Protein AF-A0A9P4U6V3-F1 (afdb_monomer_lite)

InterPro domains:
  IPR037129 XPA domain superfamily [G3DSA:3.90.530.10] (150-245)

pLDDT: mean 70.78, std 21.35, range [41.84, 98.0]

Radius of gyration: 34.77 Å; chains: 1; bounding box: 97×72×93 Å

Organism: NCBI:txid1392251

Foldseek 3Di:
DDDDDDDDDDDDDDDDPDDPPDDDDDDDDDDDDDDDDDDDDDDDDDDDDDDDDDDPDDDDDDDDDDDPDPDDPPPPPPPDDDDDDDDDDDDDDDDDDDDDDDDDDDDDDDDDDDDDDDDDDDDDDDDDDDDDDDDDDDPDPPPVVVLVVLLVVLVVVLVVVLVDPVLQDPAEDADDPPFDKDWQVRLCVQLVQHPSSCRSAHWHFAQDPVDNPDGTTTIGGPVVSLQSSLLSQLSSVPHDPPDSVVSSVNSVVSSVVVRD

Sequence (260 aa):
MPCTRAANKRARKARSDEKVNGDVADVMKHGKASEVTDSNQADNTEVGAAPEASNPGSHPMAANPTASRKTGTARIASKRKHSTSASPAPEPSQLPASPTVPAKQTQAIKKRKMQKQPTNQGQETEVKDPDTKESAKDEEDKPILTQSAKVRKWKKDWKEWISAPENQSTDQFQRTYNEDLVNVKESAKVYGVKGEELACLPHCPVQNPHGKGFTPMKFFLKADVVRLAFRKEAVLEGESQDDEDELLARGEKLYEQKHG

Structure (mmCIF, N/CA/C/O backbone):
data_AF-A0A9P4U6V3-F1
#
_entry.id   AF-A0A9P4U6V3-F1
#
loop_
_atom_site.group_PDB
_atom_site.id
_atom_site.type_symbol
_atom_site.label_atom_id
_atom_site.label_alt_id
_atom_site.label_comp_id
_atom_site.label_asym_id
_atom_site.label_entity_id
_atom_site.label_seq_id
_atom_site.pdbx_PDB_ins_code
_atom_site.Cartn_x
_atom_site.Cartn_y
_atom_site.Cartn_z
_atom_site.occupancy
_atom_site.B_iso_or_equiv
_atom_site.auth_seq_id
_atom_site.auth_comp_id
_atom_site.auth_asym_id
_atom_site.auth_atom_id
_atom_site.pdbx_PDB_model_num
ATOM 1 N N . MET A 1 1 ? -51.674 22.799 -18.345 1.00 41.84 1 MET A N 1
ATOM 2 C CA . MET A 1 1 ? -51.828 21.351 -18.085 1.00 41.84 1 MET A CA 1
ATOM 3 C C . MET A 1 1 ? -50.922 20.959 -16.918 1.00 41.84 1 MET A C 1
ATOM 5 O O . MET A 1 1 ? -49.731 20.783 -17.144 1.00 41.84 1 MET A O 1
ATOM 9 N N . PRO A 1 2 ? -51.424 20.920 -15.671 1.00 48.19 2 PRO A N 1
ATOM 10 C CA . PRO A 1 2 ? -50.651 20.469 -14.516 1.00 48.19 2 PRO A CA 1
ATOM 11 C C . PRO A 1 2 ? -50.795 18.949 -14.331 1.00 48.19 2 PRO A C 1
ATOM 13 O O . PRO A 1 2 ? -51.905 18.449 -14.176 1.00 48.19 2 PRO A O 1
ATOM 16 N N . CYS A 1 3 ? -49.683 18.211 -14.325 1.00 53.31 3 CYS A N 1
ATOM 17 C CA . CYS A 1 3 ? -49.665 16.807 -13.910 1.00 53.31 3 CYS A CA 1
ATOM 18 C C . CYS A 1 3 ? -49.065 16.695 -12.506 1.00 53.31 3 CYS A C 1
ATOM 20 O O . CYS A 1 3 ? -47.852 16.748 -12.323 1.00 53.31 3 CYS A O 1
ATOM 22 N N . THR A 1 4 ? -49.937 16.523 -11.518 1.00 61.19 4 THR A N 1
ATOM 23 C CA . THR A 1 4 ? -49.625 16.031 -10.175 1.00 61.19 4 THR A CA 1
ATOM 24 C C . THR A 1 4 ? -49.706 14.499 -10.167 1.00 61.19 4 THR A C 1
ATOM 26 O O . THR A 1 4 ? -50.721 13.928 -10.558 1.00 61.19 4 THR A O 1
ATOM 29 N N . ARG A 1 5 ? -48.654 13.803 -9.713 1.00 48.91 5 ARG A N 1
ATOM 30 C CA . ARG A 1 5 ? -48.713 12.382 -9.300 1.00 48.91 5 ARG A CA 1
ATOM 31 C C . ARG A 1 5 ? -47.514 12.091 -8.388 1.00 48.91 5 ARG A C 1
ATOM 33 O O . ARG A 1 5 ? -46.381 12.108 -8.841 1.00 48.91 5 ARG A O 1
ATOM 40 N N . ALA A 1 6 ? -47.684 12.179 -7.075 1.00 46.97 6 ALA A N 1
ATOM 41 C CA . ALA A 1 6 ? -48.204 11.161 -6.155 1.00 46.97 6 ALA A CA 1
ATOM 42 C C . ALA A 1 6 ? -47.075 10.348 -5.494 1.00 46.97 6 ALA A C 1
ATOM 44 O O . ALA A 1 6 ? -46.350 9.597 -6.136 1.00 46.97 6 ALA A O 1
ATOM 45 N N . ALA A 1 7 ? -46.990 10.569 -4.182 1.00 47.16 7 ALA A N 1
ATOM 46 C CA . ALA A 1 7 ? -46.544 9.708 -3.097 1.00 47.16 7 ALA A CA 1
ATOM 47 C C . ALA A 1 7 ? -46.064 8.287 -3.439 1.00 47.16 7 ALA A C 1
ATOM 49 O O . ALA A 1 7 ? -46.814 7.486 -3.990 1.00 47.16 7 ALA A O 1
ATOM 50 N N . ASN A 1 8 ? -44.900 7.923 -2.891 1.00 52.91 8 ASN A N 1
ATOM 51 C CA . ASN A 1 8 ? -44.639 6.542 -2.500 1.00 52.91 8 ASN A CA 1
ATOM 52 C C . ASN A 1 8 ? -44.284 6.494 -1.007 1.00 52.91 8 ASN A C 1
ATOM 54 O O . ASN A 1 8 ? -43.199 6.880 -0.574 1.00 52.91 8 ASN A O 1
ATOM 58 N N . LYS A 1 9 ? -45.285 6.098 -0.215 1.00 50.16 9 LYS A N 1
ATOM 59 C CA . LYS A 1 9 ? -45.212 5.804 1.218 1.00 50.16 9 LYS A CA 1
ATOM 60 C C . LYS A 1 9 ? -44.698 4.371 1.395 1.00 50.16 9 LYS A C 1
ATOM 62 O O . LYS A 1 9 ? -45.184 3.475 0.723 1.00 50.16 9 LYS A O 1
ATOM 67 N N . ARG A 1 10 ? -43.797 4.207 2.372 1.00 46.62 10 ARG A N 1
ATOM 68 C CA . ARG A 1 10 ? -43.678 3.104 3.352 1.00 46.62 10 ARG A CA 1
ATOM 69 C C . ARG A 1 10 ? -44.147 1.701 2.908 1.00 46.62 10 ARG A C 1
ATOM 71 O O . ARG A 1 10 ? -45.340 1.493 2.731 1.00 46.62 10 ARG A O 1
ATOM 78 N N . ALA A 1 11 ? -43.282 0.692 3.060 1.00 45.03 11 ALA A N 1
ATOM 79 C CA . ALA A 1 11 ? -43.265 -0.183 4.249 1.00 45.03 11 ALA A CA 1
ATOM 80 C C . ALA A 1 11 ? -42.639 -1.577 3.985 1.00 45.03 11 ALA A C 1
ATOM 82 O O . ALA A 1 11 ? -42.832 -2.160 2.925 1.00 45.03 11 ALA A O 1
ATOM 83 N N . ARG A 1 12 ? -42.052 -2.131 5.063 1.00 45.12 12 ARG A N 1
ATOM 84 C CA . ARG A 1 12 ? -41.843 -3.560 5.410 1.00 45.12 12 ARG A CA 1
ATOM 85 C C . ARG A 1 12 ? -40.627 -4.314 4.846 1.00 45.12 12 ARG A C 1
ATOM 87 O O . ARG A 1 12 ? -40.666 -4.792 3.722 1.00 45.12 12 ARG A O 1
ATOM 94 N N . LYS A 1 13 ? -39.696 -4.650 5.751 1.00 52.09 13 LYS A N 1
ATOM 95 C CA . LYS A 1 13 ? -39.417 -6.035 6.221 1.00 52.09 13 LYS A CA 1
ATOM 96 C C . LYS A 1 13 ? -38.528 -5.933 7.483 1.00 52.09 13 LYS A C 1
ATOM 98 O O . LYS A 1 13 ? -37.463 -5.343 7.408 1.00 52.09 13 LYS A O 1
ATOM 103 N N . ALA A 1 14 ? -39.052 -6.123 8.700 1.00 49.97 14 ALA A N 1
ATOM 104 C CA . ALA A 1 14 ? -39.048 -7.379 9.478 1.00 49.97 14 ALA A CA 1
ATOM 105 C C . ALA A 1 14 ? -37.676 -8.094 9.427 1.00 49.97 14 ALA A C 1
ATOM 107 O O . ALA A 1 14 ? -37.305 -8.583 8.369 1.00 49.97 14 ALA A O 1
ATOM 108 N N . ARG A 1 15 ? -36.830 -7.977 10.462 1.00 47.47 15 ARG A N 1
ATOM 109 C CA . ARG A 1 15 ? -36.832 -8.735 11.737 1.00 47.47 15 ARG A CA 1
ATOM 110 C C . ARG A 1 15 ? -36.371 -10.184 11.528 1.00 47.47 15 ARG A C 1
ATOM 112 O O . ARG A 1 15 ? -37.143 -11.007 11.050 1.00 47.47 15 ARG A O 1
ATOM 119 N N . SER A 1 16 ? -35.133 -10.473 11.915 1.00 51.94 16 SER A N 1
ATOM 120 C CA . SER A 1 16 ? -34.626 -11.807 12.267 1.00 51.94 16 SER A CA 1
ATOM 121 C C . SER A 1 16 ? -33.437 -11.605 13.210 1.00 51.94 16 SER A C 1
ATOM 123 O O . SER A 1 16 ? -32.282 -11.639 12.806 1.00 51.94 16 SER A O 1
ATOM 125 N N . ASP A 1 17 ? -33.766 -11.276 14.461 1.00 47.84 17 ASP A N 1
ATOM 126 C CA . ASP A 1 17 ? -32.907 -11.514 15.617 1.00 47.84 17 ASP A CA 1
ATOM 127 C C . ASP A 1 17 ? -32.790 -13.032 15.789 1.00 47.84 17 ASP A C 1
ATOM 129 O O . ASP A 1 17 ? -33.717 -13.666 16.297 1.00 47.84 17 ASP A O 1
ATOM 133 N N . GLU A 1 18 ? -31.677 -13.622 15.362 1.00 56.03 18 GLU A N 1
ATOM 134 C CA . GLU A 1 18 ? -31.320 -14.985 15.750 1.00 56.03 18 GLU A CA 1
ATOM 135 C C . GLU A 1 18 ? -30.316 -14.906 16.901 1.00 56.03 18 GLU A C 1
ATOM 137 O O . GLU A 1 18 ? -29.107 -14.774 16.725 1.00 56.03 18 GLU A O 1
ATOM 142 N N . LYS A 1 19 ? -30.862 -14.922 18.121 1.00 50.62 19 LYS A N 1
ATOM 143 C CA . LYS A 1 19 ? -30.113 -15.213 19.341 1.00 50.62 19 LYS A CA 1
ATOM 144 C C . LYS A 1 19 ? -29.675 -16.676 19.296 1.00 50.62 19 LYS A C 1
ATOM 146 O O . LYS A 1 19 ? -30.484 -17.556 19.579 1.00 50.62 19 LYS A O 1
ATOM 151 N N . VAL A 1 20 ? -28.398 -16.932 19.037 1.00 59.75 20 VAL A N 1
ATOM 152 C CA . VAL A 1 20 ? -27.761 -18.193 19.435 1.00 59.75 20 VAL A CA 1
ATOM 153 C C . VAL A 1 20 ? -27.179 -17.988 20.831 1.00 59.75 20 VAL A C 1
ATOM 155 O O . VAL A 1 20 ? -26.037 -17.578 21.005 1.00 59.75 20 VAL A O 1
ATOM 158 N N . ASN A 1 21 ? -28.016 -18.240 21.838 1.00 48.97 21 ASN A N 1
ATOM 159 C CA . ASN A 1 21 ? -27.548 -18.614 23.168 1.00 48.97 21 ASN A CA 1
ATOM 160 C C . ASN A 1 21 ? -27.169 -20.097 23.097 1.00 48.97 21 ASN A C 1
ATOM 162 O O . ASN A 1 21 ? -28.040 -20.962 23.160 1.00 48.97 21 ASN A O 1
ATOM 166 N N . GLY A 1 22 ? -25.881 -20.368 22.900 1.00 49.38 22 GLY A N 1
ATOM 167 C CA . GLY A 1 22 ? -25.285 -21.696 22.995 1.00 49.38 22 GLY A CA 1
ATOM 168 C C . GLY A 1 22 ? -24.491 -21.806 24.286 1.00 49.38 22 GLY A C 1
ATOM 169 O O . GLY A 1 22 ? -23.285 -21.588 24.297 1.00 49.38 22 GLY A O 1
ATOM 170 N N . ASP A 1 23 ? -25.211 -22.102 25.359 1.00 48.72 23 ASP A N 1
ATOM 171 C CA . ASP A 1 23 ? -24.701 -22.580 26.637 1.00 48.72 23 ASP A CA 1
ATOM 172 C C . ASP A 1 23 ? -24.005 -23.936 26.397 1.00 48.72 23 ASP A C 1
ATOM 174 O O . ASP A 1 23 ? -24.665 -24.926 26.083 1.00 48.72 23 ASP A O 1
ATOM 178 N N . VAL A 1 24 ? -22.673 -23.978 26.470 1.00 52.72 24 VAL A N 1
ATOM 179 C CA . VAL A 1 24 ? -21.921 -25.227 26.667 1.00 52.72 24 VAL A CA 1
ATOM 180 C C . VAL A 1 24 ? -20.931 -24.977 27.791 1.00 52.72 24 VAL A C 1
ATOM 182 O O . VAL A 1 24 ? -19.741 -24.736 27.594 1.00 52.72 24 VAL A O 1
ATOM 185 N N . ALA A 1 25 ? -21.479 -24.984 29.001 1.00 49.62 25 ALA A N 1
ATOM 186 C CA . ALA A 1 25 ? -20.727 -25.391 30.165 1.00 49.62 25 ALA A CA 1
ATOM 187 C C . ALA A 1 25 ? -20.333 -26.871 30.031 1.00 49.62 25 ALA A C 1
ATOM 189 O O . ALA A 1 25 ? -21.094 -27.686 29.514 1.00 49.62 25 ALA A O 1
ATOM 190 N N . ASP A 1 26 ? -19.176 -27.180 30.609 1.00 53.88 26 ASP A N 1
ATOM 191 C CA . ASP A 1 26 ? -18.823 -28.494 31.142 1.00 53.88 26 ASP A CA 1
ATOM 192 C C . ASP A 1 26 ? -18.506 -29.604 30.124 1.00 53.88 26 ASP A C 1
ATOM 194 O O . ASP A 1 26 ? -19.392 -30.228 29.555 1.00 53.88 26 ASP A O 1
ATOM 198 N N . VAL A 1 27 ? -17.209 -29.901 29.952 1.00 53.16 27 VAL A N 1
ATOM 199 C CA . VAL A 1 27 ? -16.692 -31.282 29.907 1.00 53.16 27 VAL A CA 1
ATOM 200 C C . VAL A 1 27 ? -15.155 -31.272 30.030 1.00 53.16 27 VAL A C 1
ATOM 202 O O . VAL A 1 27 ? -14.445 -30.773 29.166 1.00 53.16 27 VAL A O 1
ATOM 205 N N . MET A 1 28 ? -14.681 -31.849 31.146 1.00 53.78 28 MET A N 1
ATOM 206 C CA . MET A 1 28 ? -13.421 -32.604 31.340 1.00 53.78 28 MET A CA 1
ATOM 207 C C . MET A 1 28 ? -12.098 -31.865 31.038 1.00 53.78 28 MET A C 1
ATOM 209 O O . MET A 1 28 ? -11.733 -31.641 29.896 1.00 53.78 28 MET A O 1
ATOM 213 N N . LYS A 1 29 ? -11.245 -31.476 31.994 1.00 54.47 29 LYS A N 1
ATOM 214 C CA . LYS A 1 29 ? -10.756 -32.141 33.221 1.00 54.47 29 LYS A CA 1
ATOM 215 C C . LYS A 1 29 ? -10.084 -33.511 33.013 1.00 54.47 29 LYS A C 1
ATOM 217 O O . LYS A 1 29 ? -10.427 -34.461 33.694 1.00 54.47 29 LYS A O 1
ATOM 222 N N . HIS A 1 30 ? -9.059 -33.571 32.162 1.00 53.47 30 HIS A N 1
ATOM 223 C CA . HIS A 1 30 ? -7.886 -34.454 32.306 1.00 53.47 30 HIS A CA 1
ATOM 224 C C . HIS A 1 30 ? -6.687 -33.665 31.733 1.00 53.47 30 HIS A C 1
ATOM 226 O O . HIS A 1 30 ? -6.751 -33.213 30.603 1.00 53.47 30 HIS A O 1
ATOM 232 N N . GLY A 1 31 ? -5.608 -33.336 32.442 1.00 50.16 31 GLY A N 1
ATOM 233 C CA . GLY A 1 31 ? -4.913 -34.150 33.425 1.00 50.16 31 GLY A CA 1
ATOM 234 C C . GLY A 1 31 ? -4.004 -35.152 32.717 1.00 50.16 31 GLY A C 1
ATOM 235 O O . GLY A 1 31 ? -4.256 -36.349 32.811 1.00 50.16 31 GLY A O 1
ATOM 236 N N . LYS A 1 32 ? -2.967 -34.690 32.002 1.00 53.84 32 LYS A N 1
ATOM 237 C CA . LYS A 1 32 ? -1.816 -35.545 31.695 1.00 53.84 32 LYS A CA 1
ATOM 238 C C . LYS A 1 32 ? -0.522 -34.741 31.637 1.00 53.84 32 LYS A C 1
ATOM 240 O O . LYS A 1 32 ? -0.280 -33.970 30.717 1.00 53.84 32 LYS A O 1
ATOM 245 N N . ALA A 1 33 ? 0.255 -34.929 32.696 1.00 49.28 33 ALA A N 1
ATOM 246 C CA . ALA A 1 33 ? 1.666 -34.626 32.757 1.00 49.28 33 ALA A CA 1
ATOM 247 C C . ALA A 1 33 ? 2.441 -35.628 31.888 1.00 49.28 33 ALA A C 1
ATOM 249 O O . ALA A 1 33 ? 2.141 -36.822 31.890 1.00 49.28 33 ALA A O 1
ATOM 250 N N . SER A 1 34 ? 3.441 -35.117 31.187 1.00 54.25 34 SER A N 1
ATOM 251 C CA . SER A 1 34 ? 4.600 -35.838 30.658 1.00 54.25 34 SER A CA 1
ATOM 252 C C . SER A 1 34 ? 5.690 -34.766 30.574 1.00 54.25 34 SER A C 1
ATOM 254 O O . SER A 1 34 ? 5.535 -33.807 29.824 1.00 54.25 34 SER A O 1
ATOM 256 N N . GLU A 1 35 ? 6.567 -34.663 31.575 1.00 48.94 35 GLU A N 1
ATOM 257 C CA . GLU A 1 35 ? 7.782 -35.487 31.734 1.00 48.94 35 GLU A CA 1
ATOM 258 C C . GLU A 1 35 ? 8.720 -35.251 30.536 1.00 48.94 35 GLU A C 1
ATOM 260 O O . GLU A 1 35 ? 8.435 -35.691 29.430 1.00 48.94 35 GLU A O 1
ATOM 265 N N . VAL A 1 36 ? 9.584 -34.233 30.636 1.00 48.09 36 VAL A N 1
ATOM 266 C CA . VAL A 1 36 ? 11.029 -34.323 30.958 1.00 48.09 36 VAL A CA 1
ATOM 267 C C . VAL A 1 36 ? 11.845 -35.041 29.877 1.00 48.09 36 VAL A C 1
ATOM 269 O O . VAL A 1 36 ? 11.712 -36.239 29.668 1.00 48.09 36 VAL A O 1
ATOM 272 N N . THR A 1 37 ? 12.720 -34.272 29.228 1.00 52.59 37 THR A N 1
ATOM 273 C CA . THR A 1 37 ? 14.067 -34.597 28.700 1.00 52.59 37 THR A CA 1
ATOM 274 C C . THR A 1 37 ? 14.558 -33.271 28.101 1.00 52.59 37 THR A C 1
ATOM 276 O O . THR A 1 37 ? 14.016 -32.793 27.113 1.00 52.59 37 THR A O 1
ATOM 279 N N . ASP A 1 38 ? 15.288 -32.423 28.821 1.00 45.81 38 ASP A N 1
ATOM 280 C CA . ASP A 1 38 ? 16.685 -32.541 29.254 1.00 45.81 38 ASP A CA 1
ATOM 281 C C . ASP A 1 38 ? 17.672 -32.847 28.112 1.00 45.81 38 ASP A C 1
ATOM 283 O O . ASP A 1 38 ? 17.470 -33.775 27.333 1.00 45.81 38 ASP A O 1
ATOM 287 N N . SER A 1 39 ? 18.760 -32.071 28.094 1.00 53.47 39 SER A N 1
ATOM 288 C CA . SER A 1 39 ? 20.005 -32.274 27.344 1.00 53.47 39 SER A CA 1
ATOM 289 C C . SER A 1 39 ? 20.029 -31.934 25.841 1.00 53.47 39 SER A C 1
ATOM 291 O O . SER A 1 39 ? 19.803 -32.774 24.977 1.00 53.47 39 SER A O 1
ATOM 293 N N . ASN A 1 40 ? 20.511 -30.728 25.512 1.00 53.91 40 ASN A N 1
ATOM 294 C CA . ASN A 1 40 ? 21.865 -30.650 24.946 1.00 53.91 40 ASN A CA 1
ATOM 295 C C . ASN A 1 40 ? 22.448 -29.233 24.986 1.00 53.91 40 ASN A C 1
ATOM 297 O O . ASN A 1 40 ? 22.079 -28.338 24.227 1.00 53.91 40 ASN A O 1
ATOM 301 N N . GLN A 1 41 ? 23.404 -29.095 25.897 1.00 46.06 41 GLN A N 1
ATOM 302 C CA . GLN A 1 41 ? 24.325 -27.992 26.075 1.00 46.06 41 GLN A CA 1
ATOM 303 C C . GLN A 1 41 ? 25.681 -28.451 25.519 1.00 46.06 41 GLN A C 1
ATOM 305 O O . GLN A 1 41 ? 26.239 -29.437 25.988 1.00 46.06 41 GLN A O 1
ATOM 310 N N . ALA A 1 42 ? 26.191 -27.749 24.515 1.00 60.38 42 ALA A N 1
ATOM 311 C CA . ALA A 1 42 ? 27.602 -27.723 24.132 1.00 60.38 42 ALA A CA 1
ATOM 312 C C . ALA A 1 42 ? 27.864 -26.246 23.810 1.00 60.38 42 ALA A C 1
ATOM 314 O O . ALA A 1 42 ? 27.283 -25.707 22.873 1.00 60.38 42 ALA A O 1
ATOM 315 N N . ASP A 1 43 ? 28.452 -25.451 24.701 1.00 49.28 43 ASP A N 1
ATOM 316 C CA . ASP A 1 43 ? 29.859 -25.478 25.121 1.00 49.28 43 ASP A CA 1
ATOM 317 C C . ASP A 1 43 ? 30.814 -25.683 23.940 1.00 49.28 43 ASP A C 1
ATOM 319 O O . ASP A 1 43 ? 31.200 -26.794 23.590 1.00 49.28 43 ASP A O 1
ATOM 323 N N . ASN A 1 44 ? 31.143 -24.567 23.291 1.00 58.22 44 ASN A N 1
ATOM 324 C CA . ASN A 1 44 ? 32.406 -24.403 22.590 1.00 58.22 44 ASN A CA 1
ATOM 325 C C . ASN A 1 44 ? 33.044 -23.108 23.094 1.00 58.22 44 ASN A C 1
ATOM 327 O O . ASN A 1 44 ? 32.802 -22.006 22.601 1.00 58.22 44 ASN A O 1
ATOM 331 N N . THR A 1 45 ? 33.816 -23.301 24.154 1.00 56.03 45 THR A N 1
ATOM 332 C CA . THR A 1 45 ? 34.927 -22.470 24.603 1.00 56.03 45 THR A CA 1
ATOM 333 C C . THR A 1 45 ? 36.007 -22.426 23.506 1.00 56.03 45 THR A C 1
ATOM 335 O O . THR A 1 45 ? 36.332 -23.476 22.972 1.00 56.03 45 THR A O 1
ATOM 338 N N . GLU A 1 46 ? 36.548 -21.253 23.148 1.00 50.97 46 GLU A N 1
ATOM 339 C CA . GLU A 1 46 ? 37.990 -20.913 23.261 1.00 50.97 46 GLU A CA 1
ATOM 340 C C . GLU A 1 46 ? 38.408 -19.664 22.451 1.00 50.97 46 GLU A C 1
ATOM 342 O O . GLU A 1 46 ? 38.270 -19.588 21.236 1.00 50.97 46 GLU A O 1
ATOM 347 N N . VAL A 1 47 ? 38.935 -18.698 23.214 1.00 56.00 47 VAL A N 1
ATOM 348 C CA . VAL A 1 47 ? 40.040 -17.739 22.995 1.00 56.00 47 VAL A CA 1
ATOM 349 C C . VAL A 1 47 ? 40.568 -17.426 21.585 1.00 56.00 47 VAL A C 1
ATOM 351 O O . VAL A 1 47 ? 40.982 -18.290 20.823 1.00 56.00 47 VAL A O 1
ATOM 354 N N . GLY A 1 48 ? 40.768 -16.126 21.324 1.00 45.72 48 GLY A N 1
ATOM 355 C CA . GLY A 1 48 ? 41.617 -15.692 20.213 1.00 45.72 48 GLY A CA 1
ATOM 356 C C . GLY A 1 48 ? 41.757 -14.183 20.005 1.00 45.72 48 GLY A C 1
ATOM 357 O O . GLY A 1 48 ? 41.243 -13.665 19.029 1.00 45.72 48 GLY A O 1
ATOM 358 N N . ALA A 1 49 ? 42.495 -13.523 20.904 1.00 46.53 49 ALA A N 1
ATOM 359 C CA . ALA A 1 49 ? 43.389 -12.379 20.654 1.00 46.53 49 ALA A CA 1
ATOM 360 C C . ALA A 1 49 ? 42.881 -11.091 19.948 1.00 46.53 49 ALA A C 1
ATOM 362 O O . ALA A 1 49 ? 42.583 -11.051 18.758 1.00 46.53 49 ALA A O 1
ATOM 363 N N . ALA A 1 50 ? 42.986 -9.976 20.684 1.00 49.72 50 ALA A N 1
ATOM 364 C CA . ALA A 1 50 ? 43.184 -8.631 20.133 1.00 49.72 50 ALA A CA 1
ATOM 365 C C . ALA A 1 50 ? 44.529 -8.536 19.369 1.00 49.72 50 ALA A C 1
ATOM 367 O O . ALA A 1 50 ? 45.449 -9.307 19.659 1.00 49.72 50 ALA A O 1
ATOM 368 N N . PRO A 1 51 ? 44.685 -7.568 18.445 1.00 60.06 51 PRO A N 1
ATOM 369 C CA . PRO A 1 51 ? 45.305 -6.318 18.890 1.00 60.06 51 PRO A CA 1
ATOM 370 C C . PRO A 1 51 ? 44.691 -5.028 18.312 1.00 60.06 51 PRO A C 1
ATOM 372 O O . PRO A 1 51 ? 44.399 -4.891 17.128 1.00 60.06 51 PRO A O 1
ATOM 375 N N . GLU A 1 52 ? 44.545 -4.075 19.227 1.00 49.22 52 GLU A N 1
ATOM 376 C CA . GLU A 1 52 ? 44.920 -2.660 19.142 1.00 49.22 52 GLU A CA 1
ATOM 377 C C . GLU A 1 52 ? 45.567 -2.170 17.822 1.00 49.22 52 GLU A C 1
ATOM 379 O O . GLU A 1 52 ? 46.689 -2.547 17.489 1.00 49.22 52 GLU A O 1
ATOM 384 N N . ALA A 1 53 ? 44.896 -1.245 17.124 1.00 52.62 53 ALA A N 1
ATOM 385 C CA . ALA A 1 53 ? 45.534 -0.240 16.266 1.00 52.62 53 ALA A CA 1
ATOM 386 C C . ALA A 1 53 ? 44.589 0.956 16.036 1.00 52.62 53 ALA A C 1
ATOM 388 O O . ALA A 1 53 ? 43.766 0.992 15.125 1.00 52.62 53 ALA A O 1
ATOM 389 N N . SER A 1 54 ? 44.704 1.930 16.932 1.00 52.00 54 SER A N 1
ATOM 390 C CA . SER A 1 54 ? 44.871 3.359 16.651 1.00 52.00 54 SER A CA 1
ATOM 391 C C . SER A 1 54 ? 44.587 3.839 15.216 1.00 52.00 54 SER A C 1
ATOM 393 O O . SER A 1 54 ? 45.400 3.620 14.321 1.00 52.00 54 SER A O 1
ATOM 395 N N . ASN A 1 55 ? 43.536 4.647 15.022 1.00 54.97 55 ASN A N 1
ATOM 396 C CA . ASN A 1 55 ? 43.583 5.700 13.998 1.00 54.97 55 ASN A CA 1
ATOM 397 C C . ASN A 1 55 ? 42.690 6.916 14.344 1.00 54.97 55 ASN A C 1
ATOM 399 O O . ASN A 1 55 ? 41.504 6.928 14.011 1.00 54.97 55 ASN A O 1
ATOM 403 N N . PRO A 1 56 ? 43.224 7.963 15.007 1.00 62.41 56 PRO A N 1
ATOM 404 C CA . PRO A 1 56 ? 42.550 9.250 15.149 1.00 62.41 56 PRO A CA 1
ATOM 405 C C . PRO A 1 56 ? 42.829 10.122 13.913 1.00 62.41 56 PRO A C 1
ATOM 407 O O . PRO A 1 56 ? 43.734 10.956 13.891 1.00 62.41 56 PRO A O 1
ATOM 410 N N . GLY A 1 57 ? 42.040 9.911 12.861 1.00 54.50 57 GLY A N 1
ATOM 411 C CA . GLY A 1 57 ? 42.067 10.712 11.639 1.00 54.50 57 GLY A CA 1
ATOM 412 C C . GLY A 1 57 ? 41.184 11.953 11.744 1.00 54.50 57 GLY A C 1
ATOM 413 O O . GLY A 1 57 ? 40.041 11.947 11.297 1.00 54.50 57 GLY A O 1
ATOM 414 N N . SER A 1 58 ? 41.735 13.016 12.326 1.00 52.47 58 SER A N 1
ATOM 415 C CA . SER A 1 58 ? 41.244 14.393 12.216 1.00 52.47 58 SER A CA 1
ATOM 416 C C . SER A 1 58 ? 40.987 14.807 10.764 1.00 52.47 58 SER A C 1
ATOM 418 O O . SER A 1 58 ? 41.927 14.902 9.980 1.00 52.47 58 SER A O 1
ATOM 420 N N . HIS A 1 59 ? 39.756 15.214 10.456 1.00 54.81 59 HIS A N 1
ATOM 421 C CA . HIS A 1 59 ? 39.489 16.221 9.429 1.00 54.81 59 HIS A CA 1
ATOM 422 C C . HIS A 1 59 ? 38.375 17.167 9.900 1.00 54.81 59 HIS A C 1
ATOM 424 O O . HIS A 1 59 ? 37.200 16.803 9.867 1.00 54.81 59 HIS A O 1
ATOM 430 N N . PRO A 1 60 ? 38.705 18.401 10.316 1.00 68.00 60 PRO A N 1
ATOM 431 C CA . PRO A 1 60 ? 37.778 19.514 10.225 1.00 68.00 60 PRO A CA 1
ATOM 432 C C . PRO A 1 60 ? 37.869 20.093 8.809 1.00 68.00 60 PRO A C 1
ATOM 434 O O . PRO A 1 60 ? 38.974 20.221 8.292 1.00 68.00 60 PRO A O 1
ATOM 437 N N . MET A 1 61 ? 36.733 20.444 8.199 1.00 49.38 61 MET A N 1
ATOM 438 C CA . MET A 1 61 ? 36.547 21.564 7.253 1.00 49.38 61 MET A CA 1
ATOM 439 C C . MET A 1 61 ? 35.316 21.312 6.378 1.00 49.38 61 MET A C 1
ATOM 441 O O . MET A 1 61 ? 35.352 20.505 5.457 1.00 49.38 61 MET A O 1
ATOM 445 N N . ALA A 1 62 ? 34.237 22.041 6.657 1.00 55.03 62 ALA A N 1
ATOM 446 C CA . ALA A 1 62 ? 33.645 23.007 5.727 1.00 55.03 62 ALA A CA 1
ATOM 447 C C . ALA A 1 62 ? 32.200 23.294 6.151 1.00 55.03 62 ALA A C 1
ATOM 449 O O . ALA A 1 62 ? 31.273 22.530 5.888 1.00 55.03 62 ALA A O 1
ATOM 450 N N . ALA A 1 63 ? 32.019 24.441 6.799 1.00 52.47 63 ALA A N 1
ATOM 451 C CA . ALA A 1 63 ? 30.730 25.099 6.875 1.00 52.47 63 ALA A CA 1
ATOM 452 C C . ALA A 1 63 ? 30.259 25.412 5.447 1.00 52.47 63 ALA A C 1
ATOM 454 O O . ALA A 1 63 ? 30.921 26.166 4.736 1.00 52.47 63 ALA A O 1
ATOM 455 N N . ASN A 1 64 ? 29.117 24.859 5.039 1.00 48.97 64 ASN A N 1
ATOM 456 C CA . ASN A 1 64 ? 28.402 25.351 3.868 1.00 48.97 64 ASN A CA 1
ATOM 457 C C . ASN A 1 64 ? 27.313 26.329 4.327 1.00 48.97 64 ASN A C 1
ATOM 459 O O . ASN A 1 64 ? 26.414 25.930 5.073 1.00 48.97 64 ASN A O 1
ATOM 463 N N . PRO A 1 65 ? 27.382 27.606 3.916 1.00 62.62 65 PRO A N 1
ATOM 464 C CA . PRO A 1 65 ? 26.389 28.597 4.276 1.00 62.62 65 PRO A CA 1
ATOM 465 C C . PRO A 1 65 ? 25.075 28.392 3.516 1.00 62.62 65 PRO A C 1
ATOM 467 O O . PRO A 1 65 ? 25.021 28.180 2.306 1.00 62.62 65 PRO A O 1
ATOM 470 N N . THR A 1 66 ? 24.010 28.531 4.291 1.00 54.00 66 THR A N 1
ATOM 471 C CA . THR A 1 66 ? 22.665 28.996 3.965 1.00 54.00 66 THR A CA 1
ATOM 472 C C . THR A 1 66 ? 22.532 29.694 2.604 1.00 54.00 66 THR A C 1
ATOM 474 O O . THR A 1 66 ? 22.977 30.825 2.424 1.00 54.00 66 THR A O 1
ATOM 477 N N . ALA A 1 67 ? 21.792 29.083 1.678 1.00 52.03 67 ALA A N 1
ATOM 478 C CA . ALA A 1 67 ? 21.217 29.777 0.527 1.00 52.03 67 ALA A CA 1
ATOM 479 C C . ALA A 1 67 ? 19.723 29.451 0.421 1.00 52.03 67 ALA A C 1
ATOM 481 O O . ALA A 1 67 ? 19.281 28.557 -0.297 1.00 52.03 67 ALA A O 1
ATOM 482 N N . SER A 1 68 ? 18.936 30.226 1.166 1.00 55.28 68 SER A N 1
ATOM 483 C CA . SER A 1 68 ? 17.493 30.346 0.995 1.00 55.28 68 SER A CA 1
ATOM 484 C C . SER A 1 68 ? 17.216 30.992 -0.365 1.00 55.28 68 SER A C 1
ATOM 486 O O . SER A 1 68 ? 17.342 32.205 -0.524 1.00 55.28 68 SER A O 1
ATOM 488 N N . ARG A 1 69 ? 16.874 30.190 -1.381 1.00 46.53 69 ARG A N 1
ATOM 489 C CA . ARG A 1 69 ? 16.452 30.696 -2.695 1.00 46.53 69 ARG A CA 1
ATOM 490 C C . ARG A 1 69 ? 14.948 30.505 -2.864 1.00 46.53 69 ARG A C 1
ATOM 492 O O . ARG A 1 69 ? 14.478 29.548 -3.471 1.00 46.53 69 ARG A O 1
ATOM 499 N N . LYS A 1 70 ? 14.186 31.467 -2.333 1.00 53.00 70 LYS A N 1
ATOM 500 C CA . LYS A 1 70 ? 12.786 31.707 -2.708 1.00 53.00 70 LYS A CA 1
ATOM 501 C C . LYS A 1 70 ? 12.737 32.059 -4.196 1.00 53.00 70 LYS A C 1
ATOM 503 O O . LYS A 1 70 ? 12.963 33.203 -4.575 1.00 53.00 70 LYS A O 1
ATOM 508 N N . THR A 1 71 ? 12.443 31.084 -5.048 1.00 50.47 71 THR A N 1
ATOM 509 C CA . THR A 1 71 ? 12.055 31.343 -6.437 1.00 50.47 71 THR A CA 1
ATOM 510 C C . THR A 1 71 ? 10.536 31.445 -6.492 1.00 50.47 71 THR A C 1
ATOM 512 O O . THR A 1 71 ? 9.802 30.462 -6.560 1.00 50.47 71 THR A O 1
ATOM 515 N N . GLY A 1 72 ? 10.051 32.685 -6.409 1.00 48.16 72 GLY A N 1
ATOM 516 C CA . GLY A 1 72 ? 8.680 33.018 -6.763 1.00 48.16 72 GLY A CA 1
ATOM 517 C C . GLY A 1 72 ? 8.461 32.676 -8.231 1.00 48.16 72 GLY A C 1
ATOM 518 O O . GLY A 1 72 ? 8.959 33.364 -9.118 1.00 48.16 72 GLY A O 1
ATOM 519 N N . THR A 1 73 ? 7.736 31.591 -8.491 1.00 43.69 73 THR A N 1
ATOM 520 C CA . THR A 1 73 ? 7.318 31.245 -9.847 1.00 43.69 73 THR A CA 1
ATOM 521 C C . THR A 1 73 ? 6.192 32.195 -10.234 1.00 43.69 73 THR A C 1
ATOM 523 O O . THR A 1 73 ? 5.034 32.013 -9.855 1.00 43.69 73 THR A O 1
ATOM 526 N N . ALA A 1 74 ? 6.555 33.251 -10.960 1.00 47.31 74 ALA A N 1
ATOM 527 C CA . ALA A 1 74 ? 5.616 34.134 -11.624 1.00 47.31 74 ALA A CA 1
ATOM 528 C C . ALA A 1 74 ? 4.716 33.298 -12.546 1.00 47.31 74 ALA A C 1
ATOM 530 O O . ALA A 1 74 ? 5.170 32.666 -13.502 1.00 47.31 74 ALA A O 1
ATOM 531 N N . ARG A 1 75 ? 3.414 33.287 -12.249 1.00 46.03 75 ARG A N 1
ATOM 532 C CA . ARG A 1 75 ? 2.380 32.761 -13.138 1.00 46.03 75 ARG A CA 1
ATOM 533 C C . ARG A 1 75 ? 2.307 33.652 -14.377 1.00 46.03 75 ARG A C 1
ATOM 535 O O . ARG A 1 75 ? 1.547 34.616 -14.408 1.00 46.03 75 ARG A O 1
ATOM 542 N N . ILE A 1 76 ? 3.069 33.318 -15.415 1.00 47.41 76 ILE A N 1
ATOM 543 C CA . ILE A 1 76 ? 2.836 33.866 -16.752 1.00 47.41 76 ILE A CA 1
ATOM 544 C C . ILE A 1 76 ? 1.572 33.197 -17.291 1.00 47.41 76 ILE A C 1
ATOM 546 O O . ILE A 1 76 ? 1.579 32.060 -17.767 1.00 47.41 76 ILE A O 1
ATOM 550 N N . ALA A 1 77 ? 0.458 33.917 -17.175 1.00 52.62 77 ALA A N 1
ATOM 551 C CA . ALA A 1 77 ? -0.802 33.600 -17.820 1.00 52.62 77 ALA A CA 1
ATOM 552 C C . ALA A 1 77 ? -0.622 33.666 -19.345 1.00 52.62 77 ALA A C 1
ATOM 554 O O . ALA A 1 77 ? -0.838 34.697 -19.982 1.00 52.62 77 ALA A O 1
ATOM 555 N N . SER A 1 78 ? -0.216 32.545 -19.942 1.00 47.03 78 SER A N 1
ATOM 556 C CA . SER A 1 78 ? -0.163 32.387 -21.393 1.00 47.03 78 SER A CA 1
ATOM 557 C C . SER A 1 78 ? -1.582 32.276 -21.945 1.00 47.03 78 SER A C 1
ATOM 559 O O . SER A 1 78 ? -2.176 31.201 -22.042 1.00 47.03 78 SER A O 1
ATOM 561 N N . LYS A 1 79 ? -2.130 33.437 -22.299 1.00 55.03 79 LYS A N 1
ATOM 562 C CA . LYS A 1 79 ? -3.340 33.622 -23.098 1.00 55.03 79 LYS A CA 1
ATOM 563 C C . LYS A 1 79 ? -3.066 33.035 -24.492 1.00 55.03 79 LYS A C 1
ATOM 565 O O . LYS A 1 79 ? -2.541 33.716 -25.369 1.00 55.03 79 LYS A O 1
ATOM 570 N N . ARG A 1 80 ? -3.375 31.748 -24.699 1.00 48.50 80 ARG A N 1
ATOM 571 C CA . ARG A 1 80 ? -3.373 31.136 -26.038 1.00 48.50 80 ARG A CA 1
ATOM 572 C C . ARG A 1 80 ? -4.457 31.816 -26.873 1.00 48.50 80 ARG A C 1
ATOM 574 O O . ARG A 1 80 ? -5.642 31.543 -26.705 1.00 48.50 80 ARG A O 1
ATOM 581 N N . LYS A 1 81 ? -4.033 32.724 -27.753 1.00 56.97 81 LYS A N 1
ATOM 582 C CA . LYS A 1 81 ? -4.844 33.215 -28.864 1.00 56.97 81 LYS A CA 1
ATOM 583 C C . LYS A 1 81 ? -5.083 32.046 -29.818 1.00 56.97 81 LYS A C 1
ATOM 585 O O . LYS A 1 81 ? -4.144 31.371 -30.235 1.00 56.97 81 LYS A O 1
ATOM 590 N N . HIS A 1 82 ? -6.350 31.801 -30.118 1.00 50.09 82 HIS A N 1
ATOM 591 C CA . HIS A 1 82 ? -6.780 30.920 -31.189 1.00 50.09 82 HIS A CA 1
ATOM 592 C C . HIS A 1 82 ? -6.294 31.518 -32.514 1.00 50.09 82 HIS A C 1
ATOM 594 O O . HIS A 1 82 ? -6.768 32.581 -32.902 1.00 50.09 82 HIS A O 1
ATOM 600 N N . SER A 1 83 ? -5.335 30.868 -33.176 1.00 45.03 83 SER A N 1
ATOM 601 C CA . SER A 1 83 ? -5.047 31.139 -34.583 1.00 45.03 83 SER A CA 1
ATOM 602 C C . SER A 1 83 ? -5.809 30.120 -35.416 1.00 45.03 83 SER A C 1
ATOM 604 O O . SER A 1 83 ? -5.443 28.949 -35.505 1.00 45.03 83 SER A O 1
ATOM 606 N N . THR A 1 84 ? -6.936 30.573 -35.948 1.00 52.19 84 THR A N 1
ATOM 607 C CA . THR A 1 84 ? -7.578 30.038 -37.142 1.00 52.19 84 THR A CA 1
ATOM 608 C C . THR A 1 84 ? -6.681 30.363 -38.332 1.00 52.19 84 THR A C 1
ATOM 610 O O . THR A 1 84 ? -6.660 31.507 -38.778 1.00 52.19 84 THR A O 1
ATOM 613 N N . SER A 1 85 ? -5.946 29.376 -38.841 1.00 46.00 85 SER A N 1
ATOM 614 C CA . SER A 1 85 ? -5.304 29.477 -40.152 1.00 46.00 85 SER A CA 1
ATOM 615 C C . SER A 1 85 ? -5.864 28.381 -41.037 1.00 46.00 85 SER A C 1
ATOM 617 O O . SER A 1 85 ? -5.626 27.194 -40.821 1.00 46.00 85 SER A O 1
ATOM 619 N N . ALA A 1 86 ? -6.683 28.823 -41.980 1.00 48.16 86 ALA A N 1
ATOM 620 C CA . ALA A 1 86 ? -7.239 28.036 -43.055 1.00 48.16 86 ALA A CA 1
ATOM 621 C C . ALA A 1 86 ? -6.242 27.938 -44.222 1.00 48.16 86 ALA A C 1
ATOM 623 O O . ALA A 1 86 ? -5.478 28.873 -44.455 1.00 48.16 86 ALA A O 1
ATOM 624 N N . SER A 1 87 ? -6.395 26.851 -44.988 1.00 53.00 87 SER A N 1
ATOM 625 C CA . SER A 1 87 ? -6.005 26.660 -46.398 1.00 53.00 87 SER A CA 1
ATOM 626 C C . SER A 1 87 ? -4.527 26.442 -46.762 1.00 53.00 87 SER A C 1
ATOM 628 O O . SER A 1 87 ? -3.647 26.927 -46.057 1.00 53.00 87 SER A O 1
ATOM 630 N N . PRO A 1 88 ? -4.232 25.851 -47.945 1.00 57.84 88 PRO A N 1
ATOM 631 C CA . PRO A 1 88 ? -5.026 24.927 -48.775 1.00 57.84 88 PRO A CA 1
ATOM 632 C C . PRO A 1 88 ? -4.235 23.672 -49.224 1.00 57.84 88 PRO A C 1
ATOM 634 O O . PRO A 1 88 ? -3.020 23.577 -49.074 1.00 57.84 88 PRO A O 1
ATOM 637 N N . ALA A 1 89 ? -4.958 22.708 -49.798 1.00 52.81 89 ALA A N 1
ATOM 638 C CA . ALA A 1 89 ? -4.407 21.588 -50.563 1.00 52.81 89 ALA A CA 1
ATOM 639 C C . ALA A 1 89 ? -3.677 22.061 -51.838 1.00 52.81 89 ALA A C 1
ATOM 641 O O . ALA A 1 89 ? -4.012 23.116 -52.383 1.00 52.81 89 ALA A O 1
ATOM 642 N N . PRO A 1 90 ? -2.738 21.248 -52.348 1.00 58.72 90 PRO A N 1
ATOM 643 C CA . PRO A 1 90 ? -2.918 20.778 -53.722 1.00 58.72 90 PRO A CA 1
ATOM 644 C C . PRO A 1 90 ? -2.778 19.254 -53.898 1.00 58.72 90 PRO A C 1
ATOM 646 O O . PRO A 1 90 ? -2.214 18.532 -53.080 1.00 58.72 90 PRO A O 1
ATOM 649 N N . GLU A 1 91 ? -3.386 18.833 -54.999 1.00 55.84 91 GLU A N 1
ATOM 650 C CA . GLU A 1 91 ? -3.738 17.504 -55.505 1.00 55.84 91 GLU A CA 1
ATOM 651 C C . GLU A 1 91 ? -2.568 16.852 -56.311 1.00 55.84 91 GLU A C 1
ATOM 653 O O . GLU A 1 91 ? -1.432 17.309 -56.201 1.00 55.84 91 GLU A O 1
ATOM 658 N N . PRO A 1 92 ? -2.786 15.799 -57.124 1.00 61.12 92 PRO A N 1
ATOM 659 C CA . PRO A 1 92 ? -2.505 14.388 -56.857 1.00 61.12 92 PRO A CA 1
ATOM 660 C C . PRO A 1 92 ? -1.230 13.854 -57.549 1.00 61.12 92 PRO A C 1
ATOM 662 O O . PRO A 1 92 ? -0.806 14.356 -58.586 1.00 61.12 92 PRO A O 1
ATOM 665 N N . SER A 1 93 ? -0.680 12.738 -57.054 1.00 59.78 93 SER A N 1
ATOM 666 C CA . SER A 1 93 ? 0.224 11.898 -57.852 1.00 59.78 93 SER A CA 1
ATOM 667 C C . SER A 1 93 ? -0.156 10.423 -57.742 1.00 59.78 93 SER A C 1
ATOM 669 O O . SER A 1 93 ? -0.540 9.925 -56.684 1.00 59.78 93 SER A O 1
ATOM 671 N N . GLN A 1 94 ? -0.139 9.781 -58.902 1.00 54.91 94 GLN A N 1
ATOM 672 C CA . GLN A 1 94 ? -0.831 8.556 -59.272 1.00 54.91 94 GLN A CA 1
ATOM 673 C C . GLN A 1 94 ? 0.016 7.279 -59.059 1.00 54.91 94 GLN A C 1
ATOM 675 O O . GLN A 1 94 ? 1.162 7.229 -59.491 1.00 54.91 94 GLN A O 1
ATOM 680 N N . LEU A 1 95 ? -0.661 6.237 -58.535 1.00 56.72 95 LEU A N 1
ATOM 681 C CA . LEU A 1 95 ? -0.539 4.778 -58.800 1.00 56.72 95 LEU A CA 1
ATOM 682 C C . LEU A 1 95 ? 0.620 3.934 -58.198 1.00 56.72 95 LEU A C 1
ATOM 684 O O . LEU A 1 95 ? 1.687 4.475 -57.932 1.00 56.72 95 LEU A O 1
ATOM 688 N N . PRO A 1 96 ? 0.475 2.580 -58.078 1.00 61.84 96 PRO A N 1
ATOM 689 C CA . PRO A 1 96 ? -0.730 1.733 -58.169 1.00 61.84 96 PRO A CA 1
ATOM 690 C C . PRO A 1 96 ? -0.988 0.779 -56.968 1.00 61.84 96 PRO A C 1
ATOM 692 O O . PRO A 1 96 ? -0.093 0.353 -56.248 1.00 61.84 96 PRO A O 1
ATOM 695 N N . ALA A 1 97 ? -2.272 0.428 -56.840 1.00 54.84 97 ALA A N 1
ATOM 696 C CA . ALA A 1 97 ? -2.902 -0.795 -56.320 1.00 54.84 97 ALA A CA 1
ATOM 697 C C . ALA A 1 97 ? -2.154 -1.709 -55.320 1.00 54.84 97 ALA A C 1
ATOM 699 O O . ALA A 1 97 ? -1.240 -2.454 -55.666 1.00 54.84 97 ALA A O 1
ATOM 700 N N . SER A 1 98 ? -2.710 -1.813 -54.109 1.00 54.19 98 SER A N 1
ATOM 701 C CA . SER A 1 98 ? -2.637 -3.023 -53.279 1.00 54.19 98 SER A CA 1
ATOM 702 C C . SER A 1 98 ? -3.930 -3.190 -52.460 1.00 54.19 98 SER A C 1
ATOM 704 O O . SER A 1 98 ? -4.568 -2.190 -52.122 1.00 54.19 98 SER A O 1
ATOM 706 N N . PRO A 1 99 ? -4.377 -4.437 -52.221 1.00 61.47 99 PRO A N 1
ATOM 707 C CA . PRO A 1 99 ? -5.780 -4.760 -51.973 1.00 61.47 99 PRO A CA 1
ATOM 708 C C . PRO A 1 99 ? -6.313 -4.402 -50.577 1.00 61.47 99 PRO A C 1
ATOM 710 O O . PRO A 1 99 ? -5.729 -4.699 -49.540 1.00 61.47 99 PRO A O 1
ATOM 713 N N . THR A 1 100 ? -7.500 -3.804 -50.636 1.00 52.72 100 THR A N 1
ATOM 714 C CA . THR A 1 100 ? -8.601 -3.663 -49.678 1.00 52.72 100 THR A CA 1
ATOM 715 C C . THR A 1 100 ? -8.561 -4.546 -48.425 1.00 52.72 100 THR A C 1
ATOM 717 O O . THR A 1 100 ? -8.780 -5.754 -48.487 1.00 52.72 100 THR A O 1
ATOM 720 N N . VAL A 1 101 ? -8.465 -3.895 -47.262 1.00 59.19 101 VAL A N 1
ATOM 721 C CA . VAL A 1 101 ? -8.891 -4.431 -45.957 1.00 59.19 101 VAL A CA 1
ATOM 722 C C . VAL A 1 101 ? -9.958 -3.484 -45.384 1.00 59.19 101 VAL A C 1
ATOM 724 O O . VAL A 1 101 ? -9.733 -2.271 -45.374 1.00 59.19 101 VAL A O 1
ATOM 727 N N . PRO A 1 102 ? -11.136 -3.972 -44.948 1.00 57.66 102 PRO A N 1
ATOM 728 C CA . PRO A 1 102 ? -12.256 -3.109 -44.578 1.00 57.66 102 PRO A CA 1
ATOM 729 C C . PRO A 1 102 ? -12.000 -2.330 -43.280 1.00 57.66 102 PRO A C 1
ATOM 731 O O . PRO A 1 102 ? -11.802 -2.890 -42.200 1.00 57.66 102 PRO A O 1
ATOM 734 N N . ALA A 1 103 ? -12.050 -1.005 -43.414 1.00 48.09 103 ALA A N 1
ATOM 735 C CA . ALA A 1 103 ? -11.922 -0.020 -42.354 1.00 48.09 103 ALA A CA 1
ATOM 736 C C . ALA A 1 103 ? -13.106 -0.077 -41.374 1.00 48.09 103 ALA A C 1
ATOM 738 O O . ALA A 1 103 ? -14.262 0.130 -41.748 1.00 48.09 103 ALA A O 1
ATOM 739 N N . LYS A 1 104 ? -12.810 -0.293 -40.086 1.00 53.41 104 LYS A N 1
ATOM 740 C CA . LYS A 1 104 ? -13.756 -0.040 -38.995 1.00 53.41 104 LYS A CA 1
ATOM 741 C C . LYS A 1 104 ? -13.889 1.467 -38.779 1.00 53.41 104 LYS A C 1
ATOM 743 O O . LYS A 1 104 ? -12.939 2.166 -38.444 1.00 53.41 104 LYS A O 1
ATOM 748 N N . GLN A 1 105 ? -15.113 1.925 -38.983 1.00 52.12 105 GLN A N 1
ATOM 749 C CA . GLN A 1 105 ? -15.629 3.273 -38.822 1.00 52.12 105 GLN A CA 1
ATOM 750 C C . GLN A 1 105 ? -15.481 3.762 -37.369 1.00 52.12 105 GLN A C 1
ATOM 752 O O . GLN A 1 105 ? -16.285 3.436 -36.497 1.00 52.12 105 GLN A O 1
ATOM 757 N N . THR A 1 106 ? -14.450 4.561 -37.094 1.00 42.25 106 THR A N 1
ATOM 758 C CA . THR A 1 106 ? -14.278 5.244 -35.804 1.00 42.25 106 THR A CA 1
ATOM 759 C C . THR A 1 106 ? -15.211 6.451 -35.751 1.00 42.25 106 THR A C 1
ATOM 761 O O . THR A 1 106 ? -14.939 7.491 -36.350 1.00 42.25 106 THR A O 1
ATOM 764 N N . GLN A 1 107 ? -16.337 6.326 -35.048 1.00 59.59 107 GLN A N 1
ATOM 765 C CA . GLN A 1 107 ? -17.227 7.459 -34.803 1.00 59.59 107 GLN A CA 1
ATOM 766 C C . GLN A 1 107 ? -16.594 8.426 -33.796 1.00 59.59 107 GLN A C 1
ATOM 768 O O . GLN A 1 107 ? -16.233 8.066 -32.675 1.00 59.59 107 GLN A O 1
ATOM 773 N N . ALA A 1 108 ? -16.474 9.682 -34.219 1.00 49.47 108 ALA A N 1
ATOM 774 C CA . ALA A 1 108 ? -16.014 10.801 -33.418 1.00 49.47 108 ALA A CA 1
ATOM 775 C C . ALA A 1 108 ? -17.025 11.121 -32.302 1.00 49.47 108 ALA A C 1
ATOM 777 O O . ALA A 1 108 ? -18.056 11.756 -32.528 1.00 49.47 108 ALA A O 1
ATOM 778 N N . ILE A 1 109 ? -16.716 10.711 -31.070 1.00 55.12 109 ILE A N 1
ATOM 779 C CA . ILE A 1 109 ? -17.484 11.100 -29.885 1.00 55.12 109 ILE A CA 1
ATOM 780 C C . ILE A 1 109 ? -17.158 12.563 -29.555 1.00 55.12 109 ILE A C 1
ATOM 782 O O . ILE A 1 109 ? -16.090 12.905 -29.040 1.00 55.12 109 ILE A O 1
ATOM 786 N N . LYS A 1 110 ? -18.112 13.443 -29.875 1.00 60.75 110 LYS A N 1
ATOM 787 C CA . LYS A 1 110 ? -18.138 14.860 -29.498 1.00 60.75 110 LYS A CA 1
ATOM 788 C C . LYS A 1 110 ? -18.010 15.006 -27.976 1.00 60.75 110 LYS A C 1
ATOM 790 O O . LYS A 1 110 ? -18.906 14.632 -27.222 1.00 60.75 110 LYS A O 1
ATOM 795 N N . LYS A 1 111 ? -16.913 15.621 -27.527 1.00 52.91 111 LYS A N 1
ATOM 796 C CA . LYS A 1 111 ? -16.703 16.065 -26.142 1.00 52.91 111 LYS A CA 1
ATOM 797 C C . LYS A 1 111 ? -17.734 17.142 -25.778 1.00 52.91 111 LYS A C 1
ATOM 799 O O . LYS A 1 111 ? -17.580 18.307 -26.139 1.00 52.91 111 LYS A O 1
ATOM 804 N N . ARG A 1 112 ? -18.777 16.763 -25.034 1.00 54.25 112 ARG A N 1
ATOM 805 C CA . ARG A 1 112 ? -19.666 17.698 -24.331 1.00 54.25 112 ARG A CA 1
ATOM 806 C C . ARG A 1 112 ? -18.933 18.245 -23.104 1.00 54.25 112 ARG A C 1
ATOM 808 O O . ARG A 1 112 ? -18.738 17.558 -22.108 1.00 54.25 112 ARG A O 1
ATOM 815 N N . LYS A 1 113 ? -18.505 19.500 -23.214 1.00 56.12 113 LYS A N 1
ATOM 816 C CA . LYS A 1 113 ? -17.940 20.323 -22.144 1.00 56.12 113 LYS A CA 1
ATOM 817 C C . LYS A 1 113 ? -19.066 20.685 -21.170 1.00 56.12 113 LYS A C 1
ATOM 819 O O . LYS A 1 113 ? -19.827 21.607 -21.441 1.00 56.12 113 LYS A O 1
ATOM 824 N N . MET A 1 114 ? -19.206 19.944 -20.070 1.00 54.78 114 MET A N 1
ATOM 825 C CA . MET A 1 114 ? -20.071 20.365 -18.966 1.00 54.78 114 MET A CA 1
ATOM 826 C C . MET A 1 114 ? -19.361 21.436 -18.141 1.00 54.78 114 MET A C 1
ATOM 828 O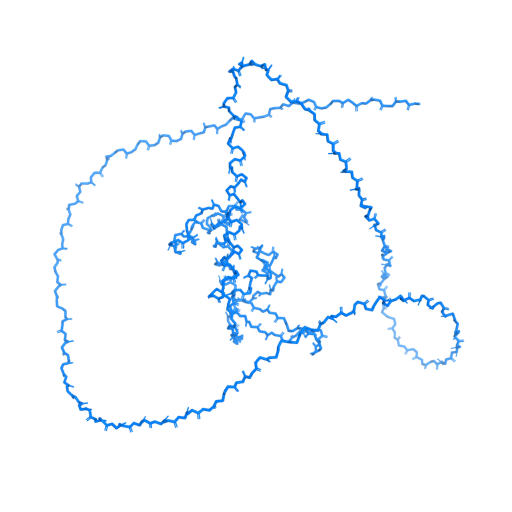 O . MET A 1 114 ? -18.350 21.204 -17.482 1.00 54.78 114 MET A O 1
ATOM 832 N N . GLN A 1 115 ? -19.903 22.639 -18.259 1.00 55.25 115 GLN A N 1
ATOM 833 C CA . GLN A 1 115 ? -19.554 23.847 -17.539 1.00 55.25 115 GLN A CA 1
ATOM 834 C C . GLN A 1 115 ? -20.125 23.720 -16.117 1.00 55.25 115 GLN A C 1
ATOM 836 O O . GLN A 1 115 ? -21.325 23.869 -15.914 1.00 55.25 115 GLN A O 1
ATOM 841 N N . LYS A 1 116 ? -19.280 23.381 -15.134 1.00 56.06 116 LYS A N 1
ATOM 842 C CA . LYS A 1 116 ? -19.637 23.481 -13.711 1.00 56.06 116 LYS A CA 1
ATOM 843 C C . LYS A 1 116 ? -19.722 24.962 -13.346 1.00 56.06 116 LYS A C 1
ATOM 845 O O . LYS A 1 116 ? -18.707 2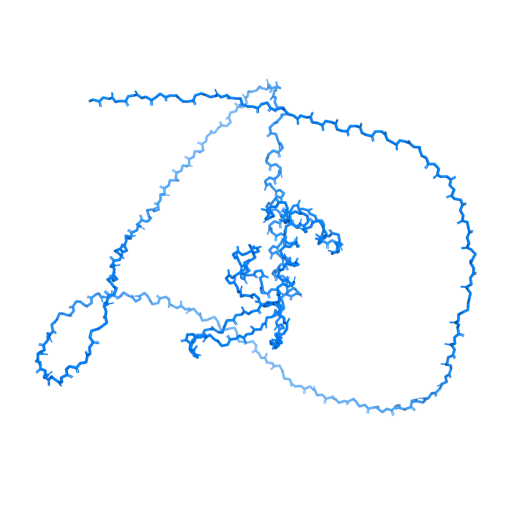5.655 -13.359 1.00 56.06 116 LYS A O 1
ATOM 850 N N . GLN A 1 117 ? -20.930 25.432 -13.054 1.00 51.22 117 GLN A N 1
ATOM 851 C CA . GLN A 1 117 ? -21.138 26.704 -12.372 1.00 51.22 117 GLN A CA 1
ATOM 852 C C . GLN A 1 117 ? -20.702 26.569 -10.901 1.00 51.22 117 GLN A C 1
ATOM 854 O O . GLN A 1 117 ? -21.004 25.548 -10.280 1.00 51.22 117 GLN A O 1
ATOM 859 N N . PRO A 1 118 ? -19.997 27.560 -10.333 1.00 54.78 118 PRO A N 1
ATOM 860 C CA . PRO A 1 118 ? -19.822 27.676 -8.894 1.00 54.78 118 PRO A CA 1
ATOM 861 C C . PRO A 1 118 ? -21.067 28.336 -8.287 1.00 54.78 118 PRO A C 1
ATOM 863 O O . PRO A 1 118 ? -21.299 29.528 -8.485 1.00 54.78 118 PRO A O 1
ATOM 866 N N . THR A 1 119 ? -21.881 27.570 -7.561 1.00 49.50 119 THR A N 1
ATOM 867 C CA . THR A 1 119 ? -22.969 28.136 -6.756 1.00 49.50 119 THR A CA 1
ATOM 868 C C . THR A 1 119 ? -22.382 28.698 -5.471 1.00 49.50 119 THR A C 1
ATOM 870 O O . THR A 1 119 ? -21.832 27.976 -4.643 1.00 49.50 119 THR A O 1
ATOM 873 N N . ASN A 1 120 ? -22.483 30.015 -5.373 1.00 50.38 120 ASN A N 1
ATOM 874 C CA . ASN A 1 120 ? -22.065 30.865 -4.280 1.00 50.38 120 ASN A CA 1
ATOM 875 C C . ASN A 1 120 ? -23.350 31.322 -3.570 1.00 50.38 120 ASN A C 1
ATOM 877 O O . ASN A 1 120 ? -24.090 32.121 -4.137 1.00 50.38 120 ASN A O 1
ATOM 881 N N . GLN A 1 121 ? -23.651 30.756 -2.402 1.00 47.72 121 GLN A N 1
ATOM 882 C CA . GLN A 1 121 ? -24.603 31.262 -1.401 1.00 47.72 121 GLN A CA 1
ATOM 883 C C . GLN A 1 121 ? -24.059 30.748 -0.052 1.00 47.72 121 GLN A C 1
ATOM 885 O O . GLN A 1 121 ? -23.902 29.544 0.105 1.00 47.72 121 GLN A O 1
ATOM 890 N N . GLY A 1 122 ? -23.627 31.553 0.917 1.00 47.47 122 GLY A N 1
ATOM 891 C CA . GLY A 1 122 ? -24.011 32.930 1.198 1.00 47.47 122 GLY A CA 1
ATOM 892 C C . GLY A 1 122 ? -25.328 32.954 1.966 1.00 47.47 122 GLY A C 1
ATOM 893 O O . GLY A 1 122 ? -26.310 33.457 1.437 1.00 47.47 122 GLY A O 1
ATOM 894 N N . GLN A 1 123 ? -25.357 32.373 3.170 1.00 44.81 123 GLN A N 1
ATOM 895 C CA . GLN A 1 123 ? -26.383 32.661 4.173 1.00 44.81 123 GLN A CA 1
ATOM 896 C C . GLN A 1 123 ? -25.725 32.845 5.538 1.00 44.81 123 GLN A C 1
ATOM 898 O O . GLN A 1 123 ? -25.380 31.908 6.252 1.00 44.81 123 GLN A O 1
ATOM 903 N N . GLU A 1 124 ? -25.512 34.122 5.802 1.00 47.03 124 GLU A N 1
ATOM 904 C CA . GLU A 1 124 ? -25.359 34.765 7.089 1.00 47.03 124 GLU A CA 1
ATOM 905 C C . GLU A 1 124 ? -26.760 34.843 7.717 1.00 47.03 124 GLU A C 1
ATOM 907 O O . GLU A 1 124 ? -27.669 35.425 7.126 1.00 47.03 124 GLU A O 1
ATOM 912 N N . THR A 1 125 ? -26.949 34.229 8.882 1.00 46.09 125 THR A N 1
ATOM 913 C CA . THR A 1 125 ? -28.049 34.553 9.800 1.00 46.09 125 THR A CA 1
ATOM 914 C C . THR A 1 125 ? -27.514 34.466 11.217 1.00 46.09 125 THR A C 1
ATOM 916 O O . THR A 1 125 ? -27.452 33.399 11.825 1.00 46.09 125 THR A O 1
ATOM 919 N N . GLU A 1 126 ? -27.093 35.626 11.701 1.00 54.66 126 GLU A N 1
ATOM 920 C CA . GLU A 1 126 ? -27.176 36.028 13.097 1.00 54.66 126 GLU A CA 1
ATOM 921 C C . GLU A 1 126 ? -28.663 36.173 13.477 1.00 54.66 126 GLU A C 1
ATOM 923 O O . GLU A 1 126 ? -29.448 36.634 12.647 1.00 54.66 126 GLU A O 1
ATOM 928 N N . VAL A 1 127 ? -29.042 35.761 14.697 1.00 51.81 127 VAL A N 1
ATOM 929 C CA . VAL A 1 127 ? -29.938 36.474 15.641 1.00 51.81 127 VAL A CA 1
ATOM 930 C C . VAL A 1 127 ? -30.499 35.514 16.716 1.00 51.81 127 VAL A C 1
ATOM 932 O O . VAL A 1 127 ? -31.296 34.629 16.427 1.00 51.81 127 VAL A O 1
ATOM 935 N N . LYS A 1 128 ? -30.108 35.822 17.964 1.00 46.53 128 LYS A N 1
ATOM 936 C CA . LYS A 1 128 ? -30.831 35.736 19.255 1.00 46.53 128 LYS A CA 1
ATOM 937 C C . LYS A 1 128 ? -31.347 34.394 19.804 1.00 46.53 128 LYS A C 1
ATOM 939 O O . LYS A 1 128 ? -32.414 33.914 19.438 1.00 46.53 128 LYS A O 1
ATOM 944 N N . ASP A 1 129 ? -30.692 33.984 20.890 1.00 48.94 129 ASP A N 1
ATOM 945 C CA . ASP A 1 129 ? -31.304 33.507 22.145 1.00 48.94 129 ASP A CA 1
ATOM 946 C C . ASP A 1 129 ? -32.405 34.479 22.645 1.00 48.94 129 ASP A C 1
ATOM 948 O O . ASP A 1 129 ? -32.259 35.693 22.435 1.00 48.94 129 ASP A O 1
ATOM 952 N N . PRO A 1 130 ? -33.493 34.020 23.314 1.00 57.03 130 PRO A N 1
ATOM 953 C CA . PRO A 1 130 ? -33.364 33.350 24.616 1.00 57.03 130 PRO A CA 1
ATOM 954 C C . PRO A 1 130 ? -34.384 32.238 24.962 1.00 57.03 130 PRO A C 1
ATOM 956 O O . PRO A 1 130 ? -35.535 32.245 24.538 1.00 57.03 130 PRO A O 1
ATOM 959 N N . ASP A 1 131 ? -33.916 31.325 25.819 1.00 54.88 131 ASP A N 1
ATOM 960 C CA . ASP A 1 131 ? -34.601 30.775 27.001 1.00 54.88 131 ASP A CA 1
ATOM 961 C C . ASP A 1 131 ? -36.061 30.311 26.843 1.00 54.88 131 ASP A C 1
ATOM 963 O O . ASP A 1 131 ? -36.976 31.128 26.888 1.00 54.88 131 ASP A O 1
ATOM 967 N N . THR A 1 132 ? -36.297 28.994 26.719 1.00 45.22 132 THR A N 1
ATOM 968 C CA . THR A 1 132 ? -37.545 28.313 27.136 1.00 45.22 132 THR A CA 1
ATOM 969 C C . THR A 1 132 ? -37.361 26.782 27.119 1.00 45.22 132 THR A C 1
ATOM 971 O O . THR A 1 132 ? -37.403 26.143 26.073 1.00 45.22 132 THR A O 1
ATOM 974 N N . LYS A 1 133 ? -37.273 26.218 28.334 1.00 46.16 133 LYS A N 1
ATOM 975 C CA . LYS A 1 133 ? -38.056 25.060 28.820 1.00 46.16 133 LYS A CA 1
ATOM 976 C C . LYS A 1 133 ? -37.694 23.648 28.328 1.00 46.16 133 LYS A C 1
ATOM 978 O O . LYS A 1 133 ? -38.123 23.173 27.280 1.00 46.16 133 LYS A O 1
ATOM 983 N N . GLU A 1 134 ? -36.988 22.954 29.221 1.00 54.00 134 GLU A N 1
ATOM 984 C CA . GLU A 1 134 ? -37.349 21.633 29.758 1.00 54.00 134 GLU A CA 1
ATOM 985 C C . GLU A 1 134 ? -38.337 20.822 28.899 1.00 54.00 134 GLU A C 1
ATOM 987 O O . GLU A 1 134 ? -39.560 20.928 29.010 1.00 54.00 134 GLU A O 1
ATOM 992 N N . SER A 1 135 ? -37.791 19.964 28.046 1.00 45.84 135 SER A N 1
ATOM 993 C CA . SER A 1 135 ? -38.507 18.798 27.544 1.00 45.84 135 SER A CA 1
ATOM 994 C C . SER A 1 135 ? -37.534 17.631 27.458 1.00 45.84 135 SER A C 1
ATOM 996 O O . SER A 1 135 ? -36.760 17.476 26.522 1.00 45.84 135 SER A O 1
ATOM 998 N N . ALA A 1 136 ? -37.581 16.809 28.502 1.00 54.28 136 ALA A N 1
ATOM 999 C CA . ALA A 1 136 ? -37.135 15.433 28.460 1.00 54.28 136 ALA A CA 1
ATOM 1000 C C . ALA A 1 136 ? -37.864 14.713 27.314 1.00 54.28 136 ALA A C 1
ATOM 1002 O O . ALA A 1 136 ? -39.079 14.516 27.398 1.00 54.28 136 ALA A O 1
ATOM 1003 N N . LYS A 1 137 ? -37.138 14.366 26.245 1.00 49.53 137 LYS A N 1
ATOM 1004 C CA . LYS A 1 137 ? -37.473 13.314 25.274 1.00 49.53 137 LYS A CA 1
ATOM 1005 C C . LYS A 1 137 ? -36.313 13.098 24.294 1.00 49.53 137 LYS A C 1
ATOM 1007 O O . LYS A 1 137 ? -35.741 14.056 23.789 1.00 49.53 137 LYS A O 1
ATOM 1012 N N . ASP A 1 138 ? -36.035 11.818 24.057 1.00 47.19 138 ASP A N 1
ATOM 1013 C CA . ASP A 1 138 ? -35.205 11.233 22.994 1.00 47.19 138 ASP A CA 1
ATOM 1014 C C . ASP A 1 138 ? -33.672 11.208 23.182 1.00 47.19 138 ASP A C 1
ATOM 1016 O O . ASP A 1 138 ? -32.883 11.804 22.452 1.00 47.19 138 ASP A O 1
ATOM 1020 N N . GLU A 1 139 ? -33.257 10.370 24.136 1.00 53.47 139 GLU A N 1
ATOM 1021 C CA . GLU A 1 139 ? -31.919 9.769 24.286 1.00 53.47 139 GLU A CA 1
ATOM 1022 C C . GLU A 1 139 ? -31.734 8.524 23.371 1.00 53.47 139 GLU A C 1
ATOM 1024 O O . GLU A 1 139 ? -31.270 7.486 23.826 1.00 53.47 139 GLU A O 1
ATOM 1029 N N . GLU A 1 140 ? -32.093 8.572 22.079 1.00 56.44 140 GLU A N 1
ATOM 1030 C CA . GLU A 1 140 ? -31.839 7.431 21.158 1.00 56.44 140 GLU A CA 1
ATOM 1031 C C . GLU A 1 140 ? -31.201 7.787 19.797 1.00 56.44 140 GLU A C 1
ATOM 1033 O O . GLU A 1 140 ? -30.899 6.887 19.018 1.00 56.44 140 GLU A O 1
ATOM 1038 N N . ASP A 1 141 ? -30.869 9.057 19.518 1.00 53.22 141 ASP A N 1
ATOM 1039 C CA . ASP A 1 141 ? -30.301 9.475 18.212 1.00 53.22 141 ASP A CA 1
ATOM 1040 C C . ASP A 1 141 ? -28.830 9.959 18.268 1.00 53.22 141 ASP A C 1
ATOM 1042 O O . ASP A 1 141 ? -28.299 10.580 17.344 1.00 53.22 141 ASP A O 1
ATOM 1046 N N . LYS A 1 142 ? -28.110 9.653 19.357 1.00 56.75 142 LYS A N 1
ATOM 1047 C CA . LYS A 1 142 ? -26.674 9.970 19.507 1.00 56.75 142 LYS A CA 1
ATOM 1048 C C . LYS A 1 142 ? -25.657 8.954 18.930 1.00 56.75 142 LYS A C 1
ATOM 1050 O O . LYS A 1 142 ? -24.498 9.359 18.785 1.00 56.75 142 LYS A O 1
ATOM 1055 N N . PRO A 1 143 ? -25.964 7.691 18.544 1.00 57.00 143 PRO A N 1
ATOM 1056 C CA . PRO A 1 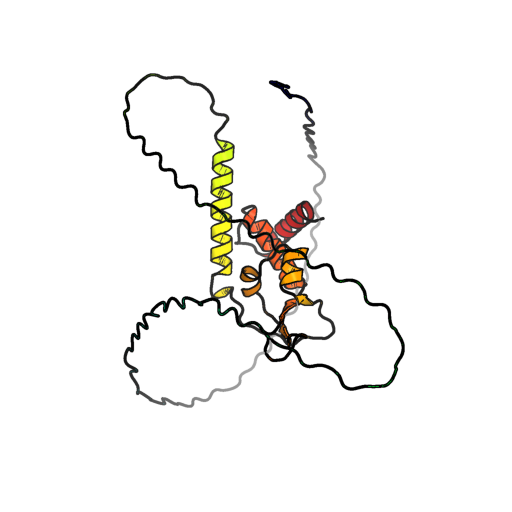143 ? -24.901 6.767 18.129 1.00 57.00 143 PRO A CA 1
ATOM 1057 C C . PRO A 1 143 ? -24.319 7.083 16.737 1.00 57.00 143 PRO A C 1
ATOM 1059 O O . PRO A 1 143 ? -23.118 6.897 16.521 1.00 57.00 143 PRO A O 1
ATOM 1062 N N . ILE A 1 144 ? -25.110 7.641 15.813 1.00 57.53 144 ILE A N 1
ATOM 1063 C CA . ILE A 1 144 ? -24.708 7.838 14.404 1.00 57.53 144 ILE A CA 1
ATOM 1064 C C . ILE A 1 144 ? -23.624 8.921 14.261 1.00 57.53 144 ILE A C 1
ATOM 1066 O O . ILE A 1 144 ? -22.669 8.774 13.490 1.00 57.53 144 ILE A O 1
ATOM 1070 N N . LEU A 1 145 ? -23.707 9.995 15.052 1.00 62.75 145 LEU A N 1
ATOM 1071 C CA . LEU A 1 145 ? -22.694 11.055 15.043 1.00 62.75 145 LEU A CA 1
ATOM 1072 C C . LEU A 1 145 ? -21.335 10.545 15.543 1.00 62.75 145 LEU A C 1
ATOM 1074 O O . LEU A 1 145 ? -20.298 10.917 14.985 1.00 62.75 145 LEU A O 1
ATOM 1078 N N . THR A 1 146 ? -21.321 9.641 16.528 1.00 68.56 146 THR A N 1
ATOM 1079 C CA . THR A 1 146 ? -20.068 9.145 17.117 1.00 68.56 146 THR A CA 1
ATOM 1080 C C . THR A 1 146 ? -19.282 8.228 16.178 1.00 68.56 146 THR A C 1
ATOM 1082 O O . THR A 1 146 ? -18.057 8.349 16.097 1.00 68.56 146 THR A O 1
ATOM 1085 N N . GLN A 1 147 ? -19.956 7.375 15.399 1.00 71.06 147 GLN A N 1
ATOM 1086 C CA . GLN A 1 147 ? -19.293 6.501 14.423 1.00 71.06 147 GLN A CA 1
ATOM 1087 C C . GLN A 1 147 ? -18.633 7.313 13.303 1.00 71.06 147 GLN A C 1
ATOM 1089 O O . GLN A 1 147 ? -17.475 7.081 12.957 1.00 71.06 147 GLN A O 1
ATOM 1094 N N . SER A 1 148 ? -19.316 8.347 12.804 1.00 74.25 148 SER A N 1
ATOM 1095 C CA . SER A 1 148 ? -18.756 9.222 11.768 1.00 74.25 148 SER A CA 1
ATOM 1096 C C . SER A 1 148 ? -17.489 9.962 12.228 1.00 74.25 148 SER A C 1
ATOM 1098 O O . SER A 1 148 ? -16.567 10.181 11.437 1.00 74.25 148 SER A O 1
ATOM 1100 N N . ALA A 1 149 ? -17.410 10.312 13.517 1.00 80.44 149 ALA A N 1
ATOM 1101 C CA . ALA A 1 149 ? -16.235 10.938 14.108 1.00 80.44 149 ALA A CA 1
ATOM 1102 C C . ALA A 1 149 ? -15.063 9.951 14.234 1.00 80.44 149 ALA A C 1
ATOM 1104 O O . ALA A 1 149 ? -13.933 10.326 13.919 1.00 80.44 149 ALA A O 1
ATOM 1105 N N . LYS A 1 150 ? -15.320 8.696 14.628 1.00 83.38 150 LYS A N 1
ATOM 1106 C CA . LYS A 1 150 ? -14.297 7.636 14.721 1.00 83.38 150 LYS A CA 1
ATOM 1107 C C . LYS A 1 150 ? -13.696 7.301 13.355 1.00 83.38 150 LYS A C 1
ATOM 1109 O O . LYS A 1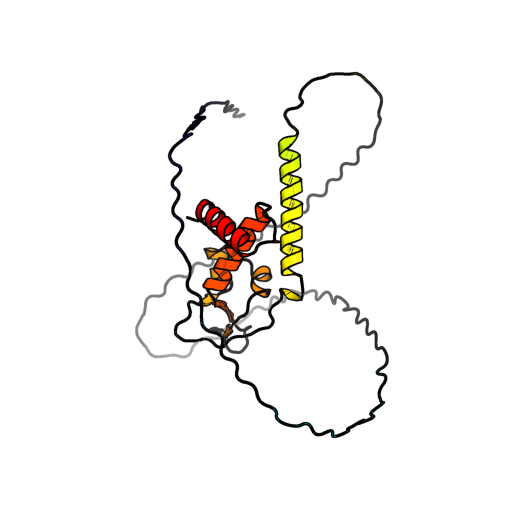 150 ? -12.483 7.388 13.197 1.00 83.38 150 LYS A O 1
ATOM 1114 N N . VAL A 1 151 ? -14.528 7.113 12.328 1.00 85.50 151 VAL A N 1
ATOM 1115 C CA . VAL A 1 151 ? -14.068 6.854 10.948 1.00 85.50 151 VAL A CA 1
ATOM 1116 C C . VAL A 1 151 ? -13.174 7.982 10.418 1.00 85.50 151 VAL A C 1
ATOM 1118 O O . VAL A 1 151 ? -12.211 7.743 9.690 1.00 85.50 151 VAL A O 1
ATOM 1121 N N . ARG A 1 152 ? -13.461 9.241 10.777 1.00 88.56 152 ARG A N 1
ATOM 1122 C CA . ARG A 1 152 ? -12.594 10.373 10.410 1.00 88.56 152 ARG A CA 1
ATOM 1123 C C . ARG A 1 152 ? -11.236 10.319 11.107 1.00 88.56 152 ARG A C 1
ATOM 1125 O O . ARG A 1 152 ? -10.272 10.782 10.506 1.00 88.56 152 ARG A O 1
ATOM 1132 N N . LYS A 1 153 ? -11.159 9.810 12.340 1.00 92.75 153 LYS A N 1
ATOM 1133 C CA . LYS A 1 153 ? -9.888 9.628 13.056 1.00 92.75 153 LYS A CA 1
ATOM 1134 C C . LYS A 1 153 ? -9.065 8.523 12.403 1.00 92.75 153 LYS A C 1
ATOM 1136 O O . LYS A 1 153 ? -7.949 8.800 11.994 1.00 92.75 153 LYS A O 1
ATOM 1141 N N . TRP A 1 154 ? -9.652 7.354 12.170 1.00 92.50 154 TRP A N 1
ATOM 1142 C CA . TRP A 1 154 ? -8.956 6.217 11.557 1.00 92.50 154 TRP A CA 1
ATOM 1143 C C . TRP A 1 154 ? -8.442 6.509 10.146 1.00 92.50 154 TRP A C 1
ATOM 1145 O O . TRP A 1 154 ? -7.326 6.157 9.792 1.00 92.50 154 TRP A O 1
ATOM 1155 N N . LYS A 1 155 ? -9.196 7.268 9.341 1.00 93.12 155 LYS A N 1
ATOM 1156 C CA . LYS A 1 155 ? -8.710 7.734 8.029 1.00 93.12 155 LYS A CA 1
ATOM 1157 C C . LYS A 1 155 ? -7.516 8.685 8.118 1.00 93.12 155 LYS A C 1
ATOM 1159 O O . LYS A 1 155 ? -6.726 8.738 7.178 1.00 93.12 155 LYS A O 1
ATOM 1164 N N . LYS A 1 156 ? -7.434 9.495 9.177 1.00 94.56 156 LYS A N 1
ATOM 1165 C CA . LYS A 1 156 ? -6.279 10.372 9.411 1.00 94.56 156 LYS A CA 1
ATOM 1166 C C . LYS A 1 156 ? -5.085 9.549 9.864 1.00 94.56 156 LYS A C 1
ATOM 1168 O O . LYS A 1 156 ? -4.029 9.726 9.282 1.00 94.56 156 LYS A O 1
ATOM 1173 N N . ASP A 1 157 ? -5.309 8.635 10.799 1.00 93.06 157 ASP A N 1
ATOM 1174 C CA . ASP A 1 157 ? -4.304 7.718 11.330 1.00 93.06 157 ASP A CA 1
ATOM 1175 C C . ASP A 1 157 ? -3.672 6.868 10.216 1.00 93.06 157 ASP A C 1
AT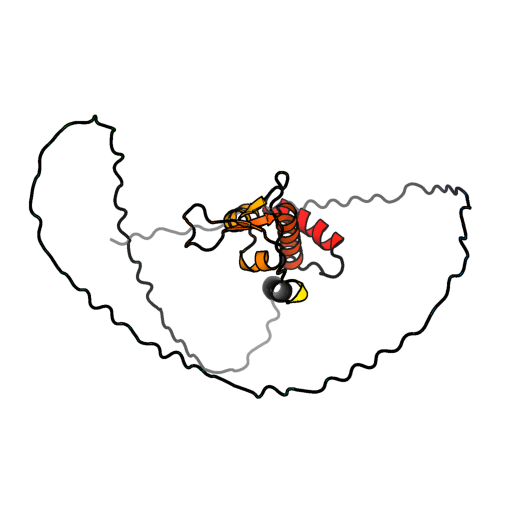OM 1177 O O . ASP A 1 157 ? -2.465 6.896 10.016 1.00 93.06 157 ASP A O 1
ATOM 1181 N N . TRP A 1 158 ? -4.494 6.261 9.352 1.00 95.38 158 TRP A N 1
ATOM 1182 C CA . TRP A 1 158 ? -4.021 5.557 8.155 1.00 95.38 158 TRP A CA 1
ATOM 1183 C C . TRP A 1 158 ? -3.171 6.444 7.234 1.00 95.38 158 TRP A C 1
ATOM 1185 O O . TRP A 1 158 ? -2.129 6.035 6.725 1.00 95.38 158 TRP A O 1
ATOM 1195 N N . LYS A 1 159 ? -3.613 7.686 7.002 1.00 95.75 159 LYS A N 1
ATOM 1196 C CA . LYS A 1 159 ? -2.887 8.623 6.140 1.00 95.75 159 LYS A CA 1
ATOM 1197 C C . LYS A 1 159 ? -1.562 9.060 6.766 1.00 95.75 159 LYS A C 1
ATOM 1199 O O . LYS A 1 159 ? -0.591 9.247 6.036 1.00 95.75 159 LYS A O 1
ATOM 1204 N N . GLU A 1 160 ? -1.538 9.255 8.078 1.00 95.50 160 GLU A N 1
ATOM 1205 C CA . GLU A 1 160 ? -0.346 9.582 8.855 1.00 95.50 160 GLU A CA 1
ATOM 1206 C C . GLU A 1 160 ? 0.648 8.422 8.818 1.00 95.50 160 GLU A C 1
ATOM 1208 O O . GLU A 1 160 ? 1.798 8.643 8.447 1.00 95.50 160 GLU A O 1
ATOM 1213 N N . TRP A 1 161 ? 0.174 7.190 9.021 1.00 94.69 161 TRP A N 1
ATOM 1214 C CA . TRP A 1 161 ? 0.972 5.972 8.900 1.00 94.69 161 TRP A CA 1
ATOM 1215 C C . TRP A 1 161 ? 1.630 5.840 7.516 1.00 94.69 161 TRP A C 1
ATOM 1217 O O . TRP A 1 161 ? 2.846 5.700 7.437 1.00 94.69 161 TRP A O 1
ATOM 1227 N N . ILE A 1 162 ? 0.890 5.996 6.407 1.00 95.94 162 ILE A N 1
ATOM 1228 C CA . ILE A 1 162 ? 1.480 5.960 5.045 1.00 95.94 162 ILE A CA 1
ATOM 1229 C C . ILE A 1 162 ? 2.469 7.112 4.807 1.00 95.94 162 ILE A C 1
ATOM 1231 O O . ILE A 1 162 ? 3.422 6.990 4.035 1.00 95.94 162 ILE A O 1
ATOM 1235 N N . SER A 1 163 ? 2.213 8.273 5.412 1.00 95.44 163 SER A N 1
ATOM 1236 C CA . SER A 1 163 ? 3.062 9.455 5.236 1.00 95.44 163 SER A CA 1
ATOM 1237 C C . SER A 1 163 ? 4.329 9.399 6.088 1.00 95.44 163 SER A C 1
ATOM 1239 O O . SER A 1 163 ? 5.232 10.204 5.856 1.00 95.44 163 SER A O 1
ATOM 1241 N N . ALA A 1 164 ? 4.402 8.483 7.057 1.00 95.19 164 ALA A N 1
ATOM 1242 C CA . ALA A 1 164 ? 5.565 8.318 7.907 1.00 95.19 164 ALA A CA 1
ATOM 1243 C C . ALA A 1 164 ? 6.778 7.891 7.060 1.00 95.19 164 ALA A C 1
ATOM 1245 O O . ALA A 1 164 ? 6.667 6.960 6.258 1.00 95.19 164 ALA A O 1
ATOM 1246 N N . PRO A 1 165 ? 7.944 8.543 7.223 1.00 93.19 165 PRO A N 1
ATOM 1247 C CA . PRO A 1 165 ? 9.133 8.244 6.425 1.00 93.19 165 PRO A CA 1
ATOM 1248 C C . PRO A 1 165 ? 9.631 6.809 6.630 1.00 93.19 165 PRO A C 1
ATOM 1250 O O . PRO A 1 165 ? 10.196 6.233 5.710 1.00 93.19 165 PRO A O 1
ATOM 1253 N N . GLU A 1 166 ? 9.372 6.223 7.799 1.00 93.25 166 GLU A N 1
ATOM 1254 C CA . GLU A 1 166 ? 9.701 4.830 8.132 1.00 93.25 166 GLU A CA 1
ATOM 1255 C C . GLU A 1 166 ? 8.941 3.825 7.260 1.00 93.25 166 GLU A C 1
ATOM 1257 O O . GLU A 1 166 ? 9.480 2.783 6.904 1.00 93.25 166 GLU A O 1
ATOM 1262 N N . ASN A 1 167 ? 7.712 4.164 6.864 1.00 92.12 167 ASN A N 1
ATOM 1263 C CA . ASN A 1 167 ? 6.889 3.318 6.007 1.00 92.12 167 ASN A CA 1
ATOM 1264 C C . ASN A 1 167 ? 7.113 3.607 4.521 1.00 92.12 167 ASN A C 1
ATOM 1266 O O . ASN A 1 167 ? 6.682 2.826 3.681 1.00 92.12 167 ASN A O 1
ATOM 1270 N N . GLN A 1 168 ? 7.767 4.710 4.149 1.00 93.00 168 GLN A N 1
ATOM 1271 C CA . GLN A 1 168 ? 8.036 5.012 2.744 1.00 93.00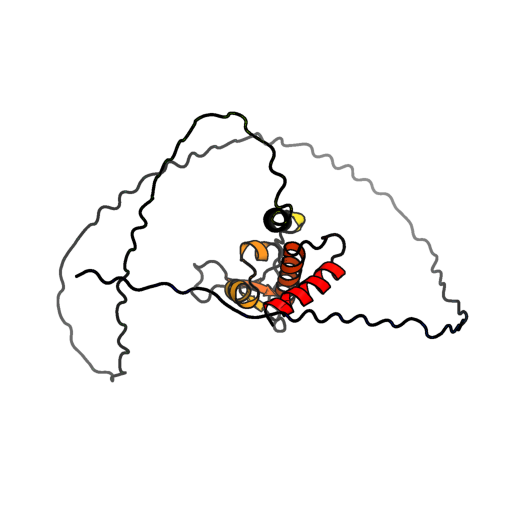 168 GLN A CA 1
ATOM 1272 C C . GLN A 1 168 ? 9.221 4.198 2.230 1.00 93.00 168 GLN A C 1
ATOM 1274 O O . GLN A 1 168 ? 10.378 4.599 2.351 1.00 93.00 168 GLN A O 1
ATOM 1279 N N . SER A 1 169 ? 8.932 3.063 1.594 1.00 91.56 169 SER A N 1
ATOM 1280 C CA . SER A 1 169 ? 9.971 2.283 0.933 1.00 91.56 169 SER A CA 1
ATOM 1281 C C . SER A 1 169 ? 10.476 2.990 -0.331 1.00 91.56 169 SER A C 1
ATOM 1283 O O . SER A 1 169 ? 9.732 3.283 -1.271 1.00 91.56 169 SER A O 1
ATOM 1285 N N . THR A 1 170 ? 11.785 3.243 -0.365 1.00 92.06 170 THR A N 1
ATOM 1286 C CA . THR A 1 170 ? 12.505 3.630 -1.594 1.00 92.06 170 THR A CA 1
ATOM 1287 C C . THR A 1 170 ? 13.085 2.401 -2.302 1.00 92.06 170 THR A C 1
ATOM 1289 O O . THR A 1 170 ? 13.697 2.523 -3.368 1.00 92.06 170 THR A O 1
ATOM 1292 N N . ASP A 1 171 ? 12.867 1.211 -1.740 1.00 94.62 171 ASP A N 1
ATOM 1293 C CA . ASP A 1 171 ? 13.496 -0.007 -2.213 1.00 94.62 171 ASP A CA 1
ATOM 1294 C C . ASP A 1 171 ? 12.929 -0.420 -3.564 1.00 94.62 171 ASP A C 1
ATOM 1296 O O . ASP A 1 171 ? 11.723 -0.378 -3.844 1.00 94.62 171 ASP A O 1
ATOM 1300 N N . GLN A 1 172 ? 13.851 -0.812 -4.434 1.00 96.06 172 GLN A N 1
ATOM 1301 C CA . GLN A 1 172 ? 13.534 -1.340 -5.742 1.00 96.06 172 GLN A CA 1
ATOM 1302 C C . GLN A 1 172 ? 14.054 -2.758 -5.824 1.00 96.06 172 GLN A C 1
ATOM 1304 O O . GLN A 1 172 ? 15.225 -3.016 -5.547 1.00 96.06 172 GLN A O 1
ATOM 1309 N N . PHE A 1 173 ? 13.186 -3.668 -6.246 1.00 94.88 173 PHE A N 1
ATOM 1310 C CA . PHE A 1 173 ? 13.570 -5.043 -6.513 1.00 94.88 173 PHE A CA 1
ATOM 1311 C C . PHE A 1 173 ? 13.630 -5.291 -8.020 1.00 94.88 173 PHE A C 1
ATOM 1313 O O . PHE A 1 173 ? 12.945 -4.647 -8.826 1.00 94.88 173 PHE A O 1
ATOM 1320 N N . GLN A 1 174 ? 14.485 -6.230 -8.415 1.00 94.12 174 GLN A N 1
ATOM 1321 C CA . GLN A 1 174 ? 14.522 -6.705 -9.790 1.00 94.12 174 GLN A CA 1
ATOM 1322 C C . GLN A 1 174 ? 13.459 -7.776 -9.980 1.00 94.12 174 GLN A C 1
ATOM 1324 O O . GLN A 1 174 ? 13.319 -8.677 -9.161 1.00 94.12 174 GLN A O 1
ATOM 1329 N N . ARG A 1 175 ? 12.727 -7.681 -11.087 1.00 89.06 175 ARG A N 1
ATOM 1330 C CA . ARG A 1 175 ? 11.704 -8.655 -11.450 1.00 89.06 175 ARG A CA 1
ATOM 1331 C C . ARG A 1 175 ? 12.313 -10.050 -11.569 1.00 89.06 175 ARG A C 1
ATOM 1333 O O . ARG A 1 175 ? 13.131 -10.279 -12.461 1.00 89.06 175 ARG A O 1
ATOM 1340 N N . THR A 1 176 ? 11.848 -10.983 -10.745 1.00 91.06 176 THR A N 1
ATOM 1341 C CA . THR A 1 176 ? 12.091 -12.412 -10.957 1.00 91.06 176 THR A CA 1
ATOM 1342 C C . THR A 1 176 ? 10.958 -13.012 -11.803 1.00 91.06 176 THR A C 1
ATOM 1344 O O . THR A 1 176 ? 9.867 -12.447 -11.915 1.00 91.06 176 THR A O 1
ATOM 1347 N N . TYR A 1 177 ? 11.216 -14.129 -12.490 1.00 80.94 177 TYR A N 1
ATOM 1348 C CA . TYR A 1 177 ? 10.244 -14.732 -13.418 1.00 80.94 177 TYR A CA 1
ATOM 1349 C C . TYR A 1 177 ? 9.064 -15.427 -12.722 1.00 80.94 177 TYR A C 1
ATOM 1351 O O . TYR A 1 177 ? 8.061 -15.692 -13.380 1.00 80.94 177 TYR A O 1
ATOM 1359 N N . ASN A 1 178 ? 9.173 -15.702 -11.420 1.00 87.12 178 ASN A N 1
ATOM 1360 C CA . ASN A 1 178 ? 8.220 -16.535 -10.680 1.00 87.12 178 ASN A CA 1
ATOM 1361 C C . ASN A 1 178 ? 7.291 -15.735 -9.756 1.00 87.12 178 ASN A C 1
ATOM 1363 O O . ASN A 1 178 ? 6.446 -16.321 -9.089 1.00 87.12 178 ASN A O 1
ATOM 1367 N N . GLU A 1 179 ? 7.452 -14.415 -9.687 1.00 92.12 179 GLU A N 1
ATOM 1368 C CA . GLU A 1 179 ? 6.660 -13.565 -8.803 1.00 92.12 179 GLU A CA 1
ATOM 1369 C C . GLU A 1 179 ? 5.397 -13.041 -9.493 1.00 92.12 179 GLU A C 1
ATOM 1371 O O . GLU A 1 179 ? 5.437 -12.496 -10.602 1.00 92.12 179 GLU A O 1
ATOM 1376 N N . ASP A 1 180 ? 4.272 -13.146 -8.785 1.00 96.31 180 ASP A N 1
ATOM 1377 C CA . ASP A 1 180 ? 3.026 -12.484 -9.152 1.00 96.31 180 ASP A CA 1
ATOM 1378 C C . ASP A 1 180 ? 3.179 -10.970 -8.955 1.00 96.31 180 ASP A C 1
ATOM 1380 O O . ASP A 1 180 ? 3.161 -10.455 -7.832 1.00 96.31 180 ASP A O 1
ATOM 1384 N N . LEU A 1 181 ? 3.310 -10.245 -10.065 1.00 96.94 181 LEU A N 1
ATOM 1385 C CA . LEU A 1 181 ? 3.455 -8.793 -10.079 1.00 96.94 181 LEU A CA 1
ATOM 1386 C C . LEU A 1 181 ? 2.172 -8.107 -10.527 1.00 96.94 181 LEU A C 1
ATOM 1388 O O . LEU A 1 181 ? 1.620 -8.422 -11.579 1.00 96.94 181 LEU A O 1
ATOM 1392 N N . VAL A 1 182 ? 1.756 -7.093 -9.772 1.00 97.75 182 VAL A N 1
ATOM 1393 C CA . VAL A 1 182 ? 0.587 -6.262 -10.079 1.00 97.75 182 VAL A CA 1
ATOM 1394 C C . VAL A 1 182 ? 1.010 -4.824 -10.354 1.00 97.75 182 VAL A C 1
ATOM 1396 O O . VAL A 1 182 ? 1.909 -4.278 -9.713 1.00 97.75 182 VAL A O 1
ATOM 1399 N N . ASN A 1 183 ? 0.375 -4.188 -11.337 1.00 97.50 183 ASN A N 1
ATOM 1400 C CA . ASN A 1 183 ? 0.631 -2.778 -11.646 1.00 97.50 183 ASN A CA 1
ATOM 1401 C C . ASN A 1 183 ? -0.252 -1.843 -10.794 1.00 97.50 183 ASN A C 1
ATOM 1403 O O . ASN A 1 183 ? -1.275 -2.257 -10.256 1.00 97.50 183 ASN A O 1
ATOM 1407 N N . VAL A 1 184 ? 0.091 -0.548 -10.741 1.00 97.50 184 VAL A N 1
ATOM 1408 C CA . VAL A 1 184 ? -0.666 0.484 -9.984 1.00 97.50 184 VAL A CA 1
ATOM 1409 C C . VAL A 1 184 ? -2.164 0.528 -10.331 1.00 97.50 184 VAL A C 1
ATOM 1411 O O . VAL A 1 184 ? -3.009 0.822 -9.488 1.00 97.50 184 VAL A O 1
ATOM 1414 N N . LYS A 1 185 ? -2.520 0.308 -11.601 1.00 97.12 185 LYS A N 1
ATOM 1415 C CA . LYS A 1 185 ? -3.915 0.395 -12.062 1.00 97.12 185 LYS A CA 1
ATOM 1416 C C . LYS A 1 185 ? -4.714 -0.836 -11.637 1.00 97.12 185 LYS A C 1
ATOM 1418 O O . LYS A 1 185 ? -5.891 -0.725 -11.310 1.00 97.12 185 LYS A O 1
ATOM 1423 N N . GLU A 1 186 ? -4.081 -1.995 -11.692 1.00 97.50 186 GLU A N 1
ATOM 1424 C CA . GLU A 1 186 ? -4.629 -3.273 -11.280 1.00 97.50 186 GLU A CA 1
ATOM 1425 C C . GLU A 1 186 ? -4.804 -3.317 -9.770 1.00 97.50 186 GLU A C 1
ATOM 1427 O O . GLU A 1 186 ? -5.886 -3.670 -9.317 1.00 97.50 186 GLU A O 1
ATOM 1432 N N . SER A 1 187 ? -3.827 -2.839 -8.997 1.00 97.81 187 SER A N 1
ATOM 1433 C CA . SER A 1 187 ? -3.951 -2.787 -7.542 1.00 97.81 187 SER A CA 1
ATOM 1434 C C . SER A 1 187 ? -5.094 -1.883 -7.075 1.00 97.81 187 SER A C 1
ATOM 1436 O O . SER A 1 187 ? -5.877 -2.272 -6.211 1.00 97.81 187 SER A O 1
ATOM 1438 N N . ALA A 1 188 ? -5.280 -0.731 -7.724 1.00 97.06 188 ALA A N 1
ATOM 1439 C CA . ALA A 1 188 ? -6.419 0.145 -7.459 1.00 97.06 188 ALA A CA 1
ATOM 1440 C C . ALA A 1 188 ? -7.769 -0.477 -7.852 1.00 97.06 188 ALA A C 1
ATOM 1442 O O . ALA A 1 188 ? -8.782 -0.182 -7.221 1.00 97.06 188 ALA A O 1
ATOM 1443 N N . LYS A 1 189 ? -7.803 -1.310 -8.901 1.00 96.81 189 LYS A N 1
ATOM 1444 C CA . LYS A 1 189 ? -9.036 -1.938 -9.397 1.00 96.81 189 LYS A CA 1
ATOM 1445 C C . LYS A 1 189 ? -9.426 -3.178 -8.591 1.00 96.81 189 LYS A C 1
ATOM 1447 O O . LYS A 1 189 ? -10.609 -3.362 -8.336 1.00 96.81 189 LYS A O 1
ATOM 1452 N N . VAL A 1 190 ? -8.455 -4.029 -8.273 1.00 96.38 190 VAL A N 1
ATOM 1453 C CA . VAL A 1 190 ? -8.668 -5.339 -7.644 1.00 96.38 190 VAL A CA 1
ATOM 1454 C C . VAL A 1 190 ? -8.694 -5.210 -6.125 1.00 96.38 190 VAL A C 1
ATOM 1456 O O . VAL A 1 190 ? -9.612 -5.731 -5.510 1.00 96.38 190 VAL A O 1
ATOM 1459 N N . TYR A 1 191 ? -7.746 -4.467 -5.543 1.00 97.00 191 TYR A N 1
ATOM 1460 C CA . TYR A 1 191 ? -7.570 -4.378 -4.086 1.00 97.00 191 TYR A CA 1
ATOM 1461 C C . TYR A 1 191 ? -8.027 -3.047 -3.480 1.00 97.00 191 TYR A C 1
ATOM 1463 O O . TYR A 1 191 ? -7.931 -2.841 -2.275 1.00 97.00 191 TYR A O 1
ATOM 1471 N N . GLY A 1 192 ? -8.467 -2.085 -4.299 1.00 96.06 192 GLY A N 1
ATOM 1472 C CA . GLY A 1 192 ? -8.867 -0.761 -3.808 1.00 96.06 192 GLY A CA 1
ATOM 1473 C C . GLY A 1 192 ? -7.723 0.048 -3.172 1.00 96.06 192 GLY A C 1
ATOM 1474 O O . GLY A 1 192 ? -7.977 1.034 -2.468 1.00 96.06 192 GLY A O 1
ATOM 1475 N N . VAL A 1 193 ? -6.468 -0.345 -3.416 1.00 97.62 193 VAL A N 1
ATOM 1476 C CA . VAL A 1 193 ? -5.264 0.321 -2.897 1.00 97.62 193 VAL A CA 1
ATOM 1477 C C . VAL A 1 193 ? -4.829 1.424 -3.863 1.00 97.62 193 VAL A C 1
ATOM 1479 O O . VAL A 1 193 ? -4.642 1.194 -5.058 1.00 97.62 193 VAL A O 1
ATOM 1482 N N . LYS A 1 194 ? -4.684 2.658 -3.371 1.00 96.88 194 LYS A N 1
ATOM 1483 C CA . LYS A 1 194 ? -4.340 3.820 -4.210 1.00 96.88 194 LYS A CA 1
ATOM 1484 C C . LYS A 1 194 ? -2.835 3.921 -4.444 1.00 96.88 194 LYS A C 1
ATOM 1486 O O . LYS A 1 194 ? -2.036 3.485 -3.630 1.00 96.88 194 LYS A O 1
ATOM 1491 N N . GLY A 1 195 ? -2.442 4.617 -5.513 1.00 96.38 195 GLY A N 1
ATOM 1492 C CA . GLY A 1 195 ? -1.026 4.848 -5.832 1.00 96.38 195 GLY A CA 1
ATOM 1493 C C . GLY A 1 195 ? -0.226 5.587 -4.750 1.00 96.38 195 GLY A C 1
ATOM 1494 O O . GLY A 1 195 ? 0.973 5.366 -4.654 1.00 96.38 195 GLY A O 1
ATOM 1495 N N . GLU A 1 196 ? -0.874 6.429 -3.936 1.00 96.25 196 GLU A N 1
ATOM 1496 C CA . GLU A 1 196 ? -0.247 7.078 -2.768 1.00 96.25 196 GLU A CA 1
ATOM 1497 C C . GLU A 1 196 ? 0.075 6.067 -1.660 1.00 96.25 196 GLU A C 1
ATOM 1499 O O . GLU A 1 196 ? 1.108 6.175 -1.017 1.00 96.25 196 GLU A O 1
ATOM 1504 N N . GLU A 1 197 ? -0.791 5.068 -1.475 1.00 96.94 197 GLU A N 1
ATOM 1505 C CA . GLU A 1 197 ? -0.637 4.014 -0.467 1.00 96.94 197 GLU A CA 1
ATOM 1506 C C . GLU A 1 197 ? 0.446 3.025 -0.911 1.00 96.94 197 GLU A C 1
ATOM 1508 O O . GLU A 1 197 ? 1.291 2.645 -0.120 1.00 96.94 197 GLU A O 1
ATOM 1513 N N . LEU A 1 198 ? 0.512 2.696 -2.206 1.00 97.38 198 LEU A N 1
ATOM 1514 C CA . LEU A 1 198 ? 1.557 1.828 -2.767 1.00 97.38 198 LEU A CA 1
ATOM 1515 C C . LEU A 1 198 ? 2.972 2.415 -2.672 1.00 97.38 198 LEU A C 1
ATOM 1517 O O . LEU A 1 198 ? 3.936 1.690 -2.888 1.00 97.38 198 LEU A O 1
ATOM 1521 N N . ALA A 1 199 ? 3.121 3.712 -2.391 1.00 95.56 199 ALA A N 1
ATOM 1522 C CA . ALA A 1 199 ? 4.436 4.323 -2.220 1.00 95.56 199 ALA A CA 1
ATOM 1523 C C . ALA A 1 199 ? 5.184 3.786 -0.986 1.00 95.56 199 ALA A C 1
ATOM 1525 O O . ALA A 1 199 ? 6.391 3.977 -0.902 1.00 95.56 199 ALA A O 1
ATOM 1526 N N . CYS A 1 200 ? 4.486 3.115 -0.061 1.00 96.62 200 CYS A N 1
ATOM 1527 C CA . CYS A 1 200 ? 5.104 2.456 1.084 1.00 96.62 200 CYS A CA 1
ATOM 1528 C C . CYS A 1 200 ? 5.739 1.096 0.743 1.00 96.62 200 CYS A C 1
ATOM 1530 O O . CYS A 1 200 ? 6.479 0.549 1.552 1.00 96.62 200 CYS A O 1
ATOM 1532 N N . LEU A 1 201 ? 5.455 0.530 -0.437 1.00 97.19 201 LEU A N 1
ATOM 1533 C CA . LEU A 1 201 ? 5.909 -0.806 -0.820 1.00 97.19 201 LEU A CA 1
ATOM 1534 C C . LEU A 1 201 ? 7.130 -0.759 -1.751 1.00 97.19 201 LEU A C 1
ATOM 1536 O O . LEU A 1 201 ? 7.201 0.119 -2.624 1.00 97.19 201 LEU A O 1
ATOM 1540 N N . PRO A 1 202 ? 8.040 -1.748 -1.653 1.00 97.06 202 PRO A N 1
ATOM 1541 C CA . PRO A 1 202 ? 9.079 -1.952 -2.651 1.00 97.06 202 PRO A CA 1
ATOM 1542 C C . PRO A 1 202 ? 8.472 -2.117 -4.047 1.00 97.06 202 PRO A C 1
ATOM 1544 O O . PRO A 1 202 ? 7.420 -2.740 -4.216 1.00 97.06 202 PRO A O 1
ATOM 1547 N N . HIS A 1 203 ? 9.125 -1.566 -5.072 1.00 97.31 203 HIS A N 1
ATOM 1548 C CA . HIS A 1 203 ? 8.589 -1.611 -6.435 1.00 97.31 203 HIS A CA 1
ATOM 1549 C C . HIS A 1 203 ? 9.635 -1.937 -7.493 1.00 97.31 203 HIS A C 1
ATOM 1551 O O . HIS A 1 203 ? 10.787 -1.524 -7.416 1.00 97.31 203 HIS A O 1
ATOM 1557 N N . CYS A 1 204 ? 9.203 -2.621 -8.548 1.00 96.88 204 CYS A N 1
ATOM 1558 C CA . CYS A 1 204 ? 10.015 -2.881 -9.724 1.00 96.88 204 CYS A CA 1
ATOM 1559 C C . CYS A 1 204 ? 9.669 -1.870 -10.833 1.00 96.88 204 CYS A C 1
ATOM 1561 O O . CYS A 1 204 ? 8.548 -1.902 -11.366 1.00 96.88 204 CYS A O 1
ATOM 1563 N N . PRO A 1 205 ? 10.579 -0.945 -11.194 1.00 96.44 205 PRO A N 1
ATOM 1564 C CA . PRO A 1 205 ? 10.375 -0.063 -12.333 1.00 96.44 205 PRO A CA 1
ATOM 1565 C C . PRO A 1 205 ? 10.602 -0.821 -13.647 1.00 96.44 205 PRO A C 1
ATOM 1567 O O . PRO A 1 205 ? 11.672 -1.363 -13.908 1.00 96.44 205 PRO A O 1
ATOM 1570 N N . VAL A 1 206 ? 9.599 -0.809 -14.520 1.00 95.81 206 VAL A N 1
ATOM 1571 C CA . VAL A 1 206 ? 9.648 -1.433 -15.846 1.00 95.81 206 VAL A CA 1
ATOM 1572 C C . VAL A 1 206 ? 9.474 -0.364 -16.918 1.00 95.81 206 VAL A C 1
ATOM 1574 O O . VAL A 1 206 ? 8.639 0.537 -16.797 1.00 95.81 206 VAL A O 1
ATOM 1577 N N . GLN A 1 207 ? 10.253 -0.457 -17.997 1.00 96.62 207 GLN A N 1
ATOM 1578 C CA . GLN A 1 207 ? 10.133 0.462 -19.125 1.00 96.62 207 GLN A CA 1
ATOM 1579 C C . GLN A 1 207 ? 8.705 0.444 -19.682 1.00 96.62 207 GLN A C 1
ATOM 1581 O O . GLN A 1 207 ? 8.137 -0.610 -19.965 1.00 96.62 207 GLN A O 1
ATOM 1586 N N . ASN A 1 208 ? 8.126 1.630 -19.861 1.00 95.81 208 ASN A N 1
ATOM 1587 C CA . ASN A 1 208 ? 6.779 1.751 -20.396 1.00 95.81 208 ASN A CA 1
ATOM 1588 C C . ASN A 1 208 ? 6.733 1.235 -21.853 1.00 95.81 208 ASN A C 1
ATOM 1590 O O . ASN A 1 208 ? 7.535 1.706 -22.670 1.00 95.81 208 ASN A O 1
ATOM 1594 N N . PRO A 1 209 ? 5.798 0.330 -22.211 1.00 94.62 209 PRO A N 1
ATOM 1595 C CA . PRO A 1 209 ? 5.684 -0.202 -23.572 1.00 94.62 209 PRO A CA 1
ATOM 1596 C C . PRO A 1 209 ? 5.366 0.874 -24.621 1.00 94.62 209 PRO A C 1
ATOM 1598 O O . PRO A 1 209 ? 5.619 0.668 -25.804 1.00 94.62 209 PRO A O 1
ATOM 1601 N N . HIS A 1 210 ? 4.852 2.039 -24.211 1.00 95.31 210 HIS A N 1
ATOM 1602 C CA . HIS A 1 210 ? 4.585 3.163 -25.112 1.00 95.31 210 HIS A CA 1
ATOM 1603 C C . HIS A 1 210 ? 5.848 3.924 -25.555 1.00 95.31 210 HIS A C 1
ATOM 1605 O O . HIS A 1 210 ? 5.767 4.746 -26.467 1.00 95.31 210 HIS A O 1
ATOM 1611 N N . GLY A 1 211 ? 7.010 3.671 -24.941 1.00 93.94 211 GLY A N 1
ATOM 1612 C CA . GLY A 1 211 ? 8.297 4.222 -25.371 1.00 93.94 211 GLY A CA 1
ATOM 1613 C C . GLY A 1 211 ? 9.180 4.735 -24.230 1.00 93.94 211 GLY A C 1
ATOM 1614 O O . GLY A 1 211 ? 8.747 4.871 -23.086 1.00 93.94 211 GLY A O 1
ATOM 1615 N N . LYS A 1 212 ? 10.437 5.060 -24.568 1.00 91.88 212 LYS A N 1
ATOM 1616 C CA . LYS A 1 212 ? 11.491 5.494 -23.624 1.00 91.88 212 LYS A CA 1
ATOM 1617 C C . LYS A 1 212 ? 11.261 6.872 -22.991 1.00 91.88 212 LYS A C 1
ATOM 1619 O O . LYS A 1 212 ? 11.848 7.167 -21.962 1.00 91.88 212 LYS A O 1
ATOM 1624 N N . GLY A 1 213 ? 10.405 7.704 -23.587 1.00 95.50 213 GLY A N 1
ATOM 1625 C CA . GLY A 1 213 ? 10.092 9.046 -23.081 1.00 95.50 213 GLY A CA 1
ATOM 1626 C C . GLY A 1 213 ? 8.991 9.095 -22.016 1.00 95.50 213 GLY A C 1
ATOM 1627 O O . GLY A 1 213 ? 8.702 10.170 -21.498 1.00 95.50 213 GLY A O 1
ATOM 1628 N N . PHE A 1 214 ? 8.350 7.966 -21.706 1.00 96.56 214 PHE A N 1
ATOM 1629 C CA . PHE A 1 214 ? 7.280 7.903 -20.711 1.00 96.56 214 PHE A CA 1
ATOM 1630 C C . PHE A 1 214 ? 7.810 7.457 -19.352 1.00 96.56 214 PHE A C 1
ATOM 1632 O O . PHE A 1 214 ? 8.759 6.677 -19.271 1.00 96.56 214 PHE A O 1
ATOM 1639 N N . THR A 1 215 ? 7.149 7.911 -18.283 1.00 95.31 215 THR A N 1
ATOM 1640 C CA . THR A 1 215 ? 7.437 7.469 -16.915 1.00 95.31 215 THR A CA 1
ATOM 1641 C C . THR A 1 215 ? 7.399 5.936 -16.838 1.00 95.31 215 THR A C 1
ATOM 1643 O O . THR A 1 215 ? 6.428 5.342 -17.334 1.00 95.31 215 THR A O 1
ATOM 1646 N N . PRO A 1 216 ? 8.425 5.296 -16.240 1.00 96.19 216 PRO A N 1
ATOM 1647 C CA . PRO A 1 216 ? 8.440 3.855 -16.021 1.00 96.19 216 PRO A CA 1
ATOM 1648 C C . PRO A 1 216 ? 7.182 3.380 -15.291 1.00 96.19 216 PRO A C 1
ATOM 1650 O O . PRO A 1 216 ? 6.655 4.061 -14.408 1.00 96.19 216 PRO A O 1
ATOM 1653 N N . MET A 1 217 ? 6.693 2.206 -15.674 1.00 96.38 217 MET A N 1
ATOM 1654 C CA . MET A 1 217 ? 5.577 1.556 -15.003 1.00 96.38 217 MET A CA 1
ATOM 1655 C C . MET A 1 217 ? 6.081 0.924 -13.706 1.00 96.38 217 MET A C 1
ATOM 1657 O O . MET A 1 217 ? 7.121 0.274 -13.704 1.00 96.38 217 MET A O 1
ATOM 1661 N N . LYS A 1 218 ? 5.348 1.114 -12.610 1.00 97.12 218 LYS A N 1
ATOM 1662 C CA . LYS A 1 218 ? 5.670 0.500 -11.320 1.00 97.12 218 LYS A CA 1
ATOM 1663 C C . LYS A 1 218 ? 4.884 -0.794 -11.149 1.00 97.12 218 LYS A C 1
ATOM 1665 O O . LYS A 1 218 ? 3.658 -0.783 -11.306 1.00 97.12 218 LYS A O 1
ATOM 1670 N N . PHE A 1 219 ? 5.597 -1.863 -10.824 1.00 97.31 219 PHE A N 1
ATOM 1671 C CA . PHE A 1 219 ? 5.042 -3.155 -10.444 1.00 97.31 219 PHE A CA 1
ATOM 1672 C C . PHE A 1 219 ? 5.356 -3.447 -8.980 1.00 97.31 219 PHE A C 1
ATOM 1674 O O . PHE A 1 219 ? 6.428 -3.090 -8.500 1.00 97.31 219 PHE A O 1
ATOM 1681 N N . PHE A 1 220 ? 4.422 -4.094 -8.298 1.00 97.88 220 PHE A N 1
ATOM 1682 C CA . PHE A 1 220 ? 4.508 -4.453 -6.885 1.00 97.88 220 PHE A CA 1
ATOM 1683 C C . PHE A 1 220 ? 4.244 -5.945 -6.735 1.00 97.88 220 PHE A C 1
ATOM 1685 O O . PHE A 1 220 ? 3.518 -6.523 -7.552 1.00 97.88 220 PHE A O 1
ATOM 1692 N N . LEU A 1 221 ? 4.799 -6.558 -5.693 1.00 97.69 221 LEU A N 1
ATOM 1693 C CA . LEU A 1 221 ? 4.479 -7.936 -5.348 1.00 97.69 221 LEU A CA 1
ATOM 1694 C C . LEU A 1 221 ? 3.014 -8.031 -4.930 1.00 97.69 221 LEU A C 1
ATOM 1696 O O . LEU A 1 221 ? 2.533 -7.267 -4.092 1.00 97.69 221 LEU A O 1
ATOM 1700 N N . LYS A 1 222 ? 2.287 -8.980 -5.519 1.00 97.69 222 LYS A N 1
ATOM 1701 C CA . LYS A 1 222 ? 0.872 -9.200 -5.216 1.00 97.69 222 LYS A CA 1
ATOM 1702 C C . LYS A 1 222 ? 0.650 -9.495 -3.733 1.00 97.69 222 LYS A C 1
ATOM 1704 O O . LYS A 1 222 ? -0.293 -8.959 -3.163 1.00 97.69 222 LYS A O 1
ATOM 1709 N N . ALA A 1 223 ? 1.528 -10.291 -3.119 1.00 97.12 223 ALA A N 1
ATOM 1710 C CA . ALA A 1 223 ? 1.466 -10.619 -1.696 1.00 97.12 223 ALA A CA 1
ATOM 1711 C C . ALA A 1 223 ? 1.507 -9.358 -0.813 1.00 97.12 223 ALA A C 1
ATOM 1713 O O . ALA A 1 223 ? 0.652 -9.187 0.053 1.00 97.12 223 ALA A O 1
ATOM 1714 N N . ASP A 1 224 ? 2.422 -8.431 -1.100 1.00 97.62 224 ASP A N 1
ATOM 1715 C CA . ASP A 1 224 ? 2.564 -7.186 -0.336 1.00 97.62 224 ASP A CA 1
ATOM 1716 C C . ASP A 1 224 ? 1.364 -6.257 -0.521 1.00 97.62 224 ASP A C 1
ATOM 1718 O O . ASP A 1 224 ? 0.888 -5.640 0.431 1.00 97.62 224 ASP A O 1
ATOM 1722 N N . VAL A 1 225 ? 0.827 -6.180 -1.742 1.00 98.00 225 VAL A N 1
ATOM 1723 C CA . VAL A 1 225 ? -0.374 -5.383 -2.024 1.00 98.00 225 VAL A CA 1
ATOM 1724 C C . VAL A 1 225 ? -1.600 -5.947 -1.302 1.00 98.00 225 VAL A C 1
ATOM 1726 O O . VAL A 1 225 ? -2.403 -5.171 -0.786 1.00 98.00 225 VAL A O 1
ATOM 1729 N N . VAL A 1 226 ? -1.738 -7.275 -1.236 1.00 97.75 226 VAL A N 1
ATOM 1730 C CA . VAL A 1 226 ? -2.814 -7.952 -0.495 1.00 97.75 226 VAL A CA 1
ATOM 1731 C C . VAL A 1 226 ? -2.676 -7.694 1.006 1.00 97.75 226 VAL A C 1
ATOM 1733 O O . VAL A 1 226 ? -3.630 -7.237 1.634 1.00 97.75 226 VAL A O 1
ATOM 1736 N N . ARG A 1 227 ? -1.474 -7.871 1.568 1.00 97.69 227 ARG A N 1
ATOM 1737 C CA . ARG A 1 227 ? -1.180 -7.567 2.978 1.00 97.69 227 ARG A CA 1
ATOM 1738 C C . ARG A 1 227 ? -1.496 -6.107 3.321 1.00 97.69 227 ARG A C 1
ATOM 1740 O O . ARG A 1 227 ? -2.103 -5.830 4.353 1.00 97.69 227 ARG A O 1
ATOM 1747 N N . LEU A 1 228 ? -1.149 -5.169 2.436 1.00 97.44 228 LEU A N 1
ATOM 1748 C CA . LEU A 1 228 ? -1.464 -3.749 2.609 1.00 97.44 228 LEU A CA 1
ATOM 1749 C C . LEU A 1 228 ? -2.977 -3.476 2.560 1.00 97.44 228 LEU A C 1
ATOM 1751 O O . LEU A 1 228 ? -3.473 -2.644 3.321 1.00 97.44 228 LEU A O 1
ATOM 1755 N N . ALA A 1 229 ? -3.717 -4.175 1.695 1.00 97.69 229 ALA A N 1
ATOM 1756 C CA . ALA A 1 229 ? -5.172 -4.068 1.620 1.00 97.69 229 ALA A CA 1
ATOM 1757 C C . ALA A 1 229 ? -5.847 -4.566 2.908 1.00 97.69 229 ALA A C 1
ATOM 1759 O O . ALA A 1 229 ? -6.721 -3.881 3.437 1.00 97.69 229 ALA A O 1
ATOM 1760 N N . PHE A 1 230 ? -5.394 -5.695 3.460 1.00 97.75 230 PHE A N 1
ATOM 1761 C CA . PHE A 1 230 ? -5.894 -6.224 4.734 1.00 97.75 230 PHE A CA 1
ATOM 1762 C C . PHE A 1 230 ? -5.618 -5.258 5.886 1.00 97.75 230 PHE A C 1
ATOM 1764 O O . PHE A 1 230 ? -6.532 -4.901 6.630 1.00 97.75 230 PHE A O 1
ATOM 1771 N N . ARG A 1 231 ? -4.384 -4.743 5.975 1.00 97.06 231 ARG A N 1
ATOM 1772 C CA . ARG A 1 231 ? -4.004 -3.740 6.980 1.00 97.06 231 ARG A CA 1
ATOM 1773 C C . ARG A 1 231 ? -4.909 -2.513 6.922 1.00 97.06 231 ARG A C 1
ATOM 1775 O O . ARG A 1 231 ? -5.402 -2.050 7.947 1.00 97.06 231 ARG A O 1
ATOM 1782 N N . LYS A 1 232 ? -5.151 -2.000 5.715 1.00 96.31 232 LYS A N 1
ATOM 1783 C CA . LYS A 1 232 ? -6.018 -0.845 5.489 1.00 96.31 232 LYS A CA 1
ATOM 1784 C C . LYS A 1 232 ? -7.441 -1.096 5.981 1.00 96.31 232 LYS A C 1
ATOM 1786 O O . LYS A 1 232 ? -8.001 -0.224 6.637 1.00 96.31 232 LYS A O 1
ATOM 1791 N N . GLU A 1 233 ? -8.028 -2.250 5.671 1.00 96.31 233 GLU A N 1
ATOM 1792 C CA . GLU A 1 233 ? -9.386 -2.574 6.121 1.00 96.31 233 GLU A CA 1
ATOM 1793 C C . GLU A 1 233 ? -9.473 -2.681 7.647 1.00 96.31 233 GLU A C 1
ATOM 1795 O O . GLU A 1 233 ? -10.388 -2.108 8.235 1.00 96.31 233 GLU A O 1
ATOM 1800 N N . ALA A 1 234 ? -8.486 -3.303 8.297 1.00 96.38 234 ALA A N 1
ATOM 1801 C CA . ALA A 1 234 ? -8.444 -3.405 9.755 1.00 96.38 234 ALA A CA 1
ATOM 1802 C C . ALA A 1 234 ? -8.309 -2.032 10.440 1.00 96.38 234 ALA A C 1
ATOM 1804 O O . ALA A 1 234 ? -9.084 -1.702 11.339 1.00 96.38 234 ALA A O 1
ATOM 1805 N N . VAL A 1 235 ? -7.393 -1.180 9.963 1.00 95.25 235 VAL A N 1
ATOM 1806 C CA . VAL A 1 235 ? -7.215 0.181 10.502 1.00 95.25 235 VAL A CA 1
ATOM 1807 C C . VAL A 1 235 ? -8.470 1.028 10.282 1.00 95.25 235 VAL A C 1
ATOM 1809 O O . VAL A 1 235 ? -8.867 1.794 11.158 1.00 95.25 235 VAL A O 1
ATOM 1812 N N . LEU A 1 236 ? -9.137 0.894 9.132 1.00 93.69 236 LEU A N 1
ATOM 1813 C CA . LEU A 1 236 ? -10.372 1.628 8.844 1.00 93.69 236 LEU A CA 1
ATOM 1814 C C . LEU A 1 236 ? -11.578 1.158 9.665 1.00 93.69 236 LEU A C 1
ATOM 1816 O O . LEU A 1 236 ? -12.516 1.946 9.808 1.00 93.69 236 LEU A O 1
ATOM 1820 N N . GLU A 1 237 ? -11.553 -0.065 10.192 1.00 94.12 237 GLU A N 1
ATOM 1821 C CA . GLU A 1 237 ? -12.548 -0.588 11.138 1.00 94.12 237 GLU A CA 1
ATOM 1822 C C . GLU A 1 237 ? -12.200 -0.246 12.600 1.00 94.12 237 GLU A C 1
ATOM 1824 O O . GLU A 1 237 ? -13.036 -0.376 13.495 1.00 94.12 237 GLU A O 1
ATOM 1829 N N . GLY A 1 238 ? -10.993 0.283 12.832 1.00 92.25 238 GLY A N 1
ATOM 1830 C CA . GLY A 1 238 ? -10.547 0.781 14.126 1.00 92.25 238 GLY A CA 1
ATOM 1831 C C . GLY A 1 238 ? -9.780 -0.215 14.978 1.00 92.25 238 GLY A C 1
ATOM 1832 O O . GLY A 1 238 ? -9.720 -0.019 16.192 1.00 92.25 238 GLY A O 1
ATOM 1833 N N . GLU A 1 239 ? -9.223 -1.258 14.367 1.00 93.31 239 GLU A N 1
ATOM 1834 C CA . GLU A 1 239 ? -8.319 -2.175 15.058 1.00 93.31 239 GLU A CA 1
ATOM 1835 C C . GLU A 1 239 ? -7.016 -1.485 15.465 1.00 93.31 239 GLU A C 1
ATOM 1837 O O . GLU A 1 239 ? -6.547 -0.560 14.792 1.00 93.31 239 GLU A O 1
ATOM 1842 N N . SER A 1 240 ? -6.439 -1.936 16.584 1.00 89.25 240 SER A N 1
ATOM 1843 C CA . SER A 1 240 ? -5.173 -1.388 17.074 1.00 89.25 240 SER A CA 1
ATOM 1844 C C . SER A 1 240 ? -4.012 -1.804 16.175 1.00 89.25 240 SER A C 1
ATOM 1846 O O . SER A 1 240 ? -3.974 -2.930 15.688 1.00 89.25 240 SER A O 1
ATOM 1848 N N . GLN A 1 241 ? -3.046 -0.905 15.980 1.00 89.06 241 GLN A N 1
ATOM 1849 C CA . GLN A 1 241 ? -1.848 -1.171 15.176 1.00 89.06 241 GLN A CA 1
ATOM 1850 C C . GLN A 1 241 ? -0.731 -1.885 15.961 1.00 89.06 241 GLN A C 1
ATOM 1852 O O . GLN A 1 241 ? 0.342 -2.094 15.398 1.00 89.06 241 GLN A O 1
ATOM 1857 N N . ASP A 1 242 ? -0.970 -2.228 17.232 1.00 91.12 242 ASP A N 1
ATOM 1858 C CA . ASP A 1 242 ? 0.047 -2.775 18.140 1.00 91.12 242 ASP A CA 1
ATOM 1859 C C . ASP A 1 242 ? 0.514 -4.181 17.720 1.00 91.12 242 ASP A C 1
ATOM 1861 O O . ASP A 1 242 ? 1.715 -4.443 17.693 1.00 91.12 242 ASP A O 1
ATOM 1865 N N . ASP A 1 243 ? -0.420 -5.051 17.317 1.00 93.38 243 ASP A N 1
ATOM 1866 C CA . ASP A 1 243 ? -0.151 -6.443 16.938 1.00 93.38 243 ASP A CA 1
ATOM 1867 C C . ASP A 1 243 ? -0.394 -6.660 15.440 1.00 93.38 243 ASP A C 1
ATOM 1869 O O . ASP A 1 243 ? -1.530 -6.787 14.975 1.00 93.38 243 ASP A O 1
ATOM 1873 N N . GLU A 1 244 ? 0.686 -6.705 14.655 1.00 93.19 244 GLU A N 1
ATOM 1874 C CA . GLU A 1 244 ? 0.586 -6.795 13.194 1.00 93.19 244 GLU A CA 1
ATOM 1875 C C . GLU A 1 244 ? -0.107 -8.083 12.720 1.00 93.19 244 GLU A C 1
ATOM 1877 O O . GLU A 1 244 ? -0.929 -8.028 11.805 1.00 93.19 244 GLU A O 1
ATOM 1882 N N . ASP A 1 245 ? 0.175 -9.226 13.345 1.00 94.94 245 ASP A N 1
ATOM 1883 C CA . ASP A 1 245 ? -0.414 -10.507 12.944 1.00 94.94 245 ASP A CA 1
ATOM 1884 C C . ASP A 1 245 ? -1.928 -10.550 13.208 1.00 94.94 245 ASP A C 1
ATOM 1886 O O . ASP A 1 245 ? -2.702 -11.001 12.357 1.00 94.94 245 ASP A O 1
ATOM 1890 N N . GLU A 1 246 ? -2.381 -10.017 14.348 1.00 95.25 246 GLU A N 1
ATOM 1891 C CA . GLU A 1 246 ? -3.811 -9.916 14.660 1.00 95.25 246 GLU A CA 1
ATOM 1892 C C . GLU A 1 246 ? -4.521 -8.922 13.738 1.00 95.25 246 GLU A C 1
ATOM 1894 O O . GLU A 1 246 ? -5.621 -9.198 13.243 1.00 95.25 246 GLU A O 1
ATOM 1899 N N . LEU A 1 247 ? -3.870 -7.786 13.464 1.00 95.50 247 LEU A N 1
ATOM 1900 C CA . LEU A 1 247 ? -4.362 -6.761 12.550 1.00 95.50 247 LEU A CA 1
ATOM 1901 C C . LEU A 1 247 ? -4.568 -7.336 11.144 1.00 95.50 247 LEU A C 1
ATOM 1903 O O . LEU A 1 247 ? -5.606 -7.099 10.523 1.00 95.50 247 LEU A O 1
ATOM 1907 N N . LEU A 1 248 ? -3.611 -8.122 10.645 1.00 96.94 248 LEU A N 1
ATOM 1908 C CA . LEU A 1 248 ? -3.709 -8.761 9.334 1.00 96.94 248 LEU A CA 1
ATOM 1909 C C . LEU A 1 248 ? -4.785 -9.850 9.304 1.00 96.94 248 LEU A C 1
ATOM 1911 O O . LEU A 1 248 ? -5.583 -9.860 8.369 1.00 96.94 248 LEU A O 1
ATOM 1915 N N . ALA A 1 249 ? -4.875 -10.702 10.329 1.00 97.19 249 ALA A N 1
ATOM 1916 C CA . ALA A 1 249 ? -5.887 -11.758 10.395 1.00 97.19 249 ALA A CA 1
ATOM 1917 C C . ALA A 1 249 ? -7.323 -11.204 10.465 1.00 97.19 249 ALA A C 1
ATOM 1919 O O . ALA A 1 249 ? -8.248 -11.761 9.867 1.00 97.19 249 ALA A O 1
ATOM 1920 N N . ARG A 1 250 ? -7.543 -10.090 11.181 1.00 96.75 250 ARG A N 1
ATOM 1921 C CA . ARG A 1 250 ? -8.842 -9.393 11.169 1.00 96.75 250 ARG A CA 1
ATOM 1922 C C . ARG A 1 250 ? -9.084 -8.667 9.851 1.00 96.75 250 ARG A C 1
ATOM 1924 O O . ARG A 1 250 ? -10.197 -8.718 9.327 1.00 96.75 250 ARG A O 1
ATOM 1931 N N . GLY A 1 251 ? -8.050 -8.033 9.306 1.00 96.81 251 GLY A N 1
ATOM 1932 C CA . GLY A 1 251 ? -8.091 -7.352 8.017 1.00 96.81 251 GLY A CA 1
ATOM 1933 C C . GLY A 1 251 ? -8.482 -8.272 6.865 1.00 96.81 251 GLY A C 1
ATOM 1934 O O . GLY A 1 251 ? -9.308 -7.888 6.043 1.00 96.81 251 GLY A O 1
ATOM 1935 N N . GLU A 1 252 ? -7.953 -9.495 6.841 1.00 97.44 252 GLU A N 1
ATOM 1936 C CA . GLU A 1 252 ? -8.298 -10.528 5.860 1.00 97.44 252 GLU A CA 1
ATOM 1937 C C . GLU A 1 252 ? -9.791 -10.868 5.914 1.00 97.44 252 GLU A C 1
ATOM 1939 O O . GLU A 1 252 ? -10.485 -10.748 4.905 1.00 97.44 252 GLU A O 1
ATOM 1944 N N . LYS A 1 253 ? -10.329 -11.164 7.105 1.00 97.19 253 LYS A N 1
ATOM 1945 C CA . LYS A 1 253 ? -11.764 -11.456 7.288 1.00 97.19 253 LYS A CA 1
ATOM 1946 C C . LYS A 1 253 ? -12.662 -10.300 6.844 1.00 97.19 253 LYS A C 1
ATOM 1948 O O . LYS A 1 253 ? -13.682 -10.519 6.191 1.00 97.19 253 LYS A O 1
ATOM 1953 N N . LEU A 1 254 ? -12.297 -9.065 7.197 1.00 96.00 254 LEU A N 1
ATOM 1954 C CA . LEU A 1 254 ? -13.043 -7.864 6.802 1.00 96.00 254 LEU A CA 1
ATOM 1955 C C . LEU A 1 254 ? -12.984 -7.630 5.292 1.00 96.00 254 LEU A C 1
ATOM 1957 O O . LEU A 1 254 ? -13.975 -7.216 4.684 1.00 96.00 254 LEU A O 1
ATOM 1961 N N . TYR A 1 255 ? -11.829 -7.895 4.687 1.00 96.19 255 TYR A N 1
ATOM 1962 C CA . TYR A 1 255 ? -11.636 -7.767 3.254 1.00 96.19 255 TYR A CA 1
ATOM 1963 C C . TYR A 1 255 ? -12.468 -8.804 2.495 1.00 96.19 255 TYR A C 1
ATOM 1965 O O . TYR A 1 255 ? -13.212 -8.431 1.589 1.00 96.19 255 TYR A O 1
ATOM 1973 N N . GLU A 1 256 ? -12.414 -10.077 2.893 1.00 95.88 256 GLU A N 1
ATOM 1974 C CA . GLU A 1 256 ? -13.239 -11.145 2.319 1.00 95.88 256 GLU A CA 1
ATOM 1975 C C . GLU A 1 256 ? -14.732 -10.837 2.447 1.00 95.88 256 GLU A C 1
ATOM 1977 O O . GLU A 1 256 ? -15.476 -11.003 1.490 1.00 95.88 256 GLU A O 1
ATOM 1982 N N . GLN A 1 257 ? -15.180 -10.286 3.576 1.00 96.00 257 GLN A N 1
ATOM 1983 C CA . GLN A 1 257 ? -16.582 -9.903 3.744 1.00 96.00 257 GLN A CA 1
ATOM 1984 C C . GLN A 1 257 ? -17.031 -8.787 2.779 1.00 96.00 257 GLN A C 1
ATOM 1986 O O . GLN A 1 257 ? -18.207 -8.716 2.418 1.00 96.00 257 GLN A O 1
ATOM 1991 N N . LYS A 1 258 ? -16.122 -7.886 2.380 1.00 92.62 258 LYS A N 1
ATOM 1992 C CA . LYS A 1 258 ? -16.421 -6.764 1.470 1.00 92.62 258 LYS A CA 1
ATOM 1993 C C . LYS A 1 258 ? -16.208 -7.108 -0.007 1.00 92.62 258 LYS A C 1
ATOM 1995 O O . LYS A 1 258 ? -16.852 -6.488 -0.857 1.00 92.62 258 LYS A O 1
ATOM 2000 N N . HIS A 1 259 ? -15.295 -8.031 -0.311 1.00 90.19 259 HIS A N 1
ATOM 2001 C CA . HIS A 1 259 ? -14.788 -8.285 -1.664 1.00 90.19 259 HIS A CA 1
ATOM 2002 C C . HIS A 1 259 ? -14.905 -9.739 -2.154 1.00 90.19 259 HIS A C 1
ATOM 2004 O O . HIS A 1 259 ? -14.689 -9.956 -3.349 1.00 90.19 259 HIS A O 1
ATOM 2010 N N . GLY A 1 260 ? -15.206 -10.700 -1.276 1.00 82.50 260 GLY A N 1
ATOM 2011 C CA . GLY A 1 260 ? -15.480 -12.106 -1.610 1.00 82.50 260 GLY A CA 1
ATOM 2012 C C . GLY A 1 260 ? -16.908 -12.325 -2.087 1.00 82.50 260 GLY A C 1
ATOM 2013 O O . GLY A 1 260 ? -17.075 -13.128 -3.032 1.00 82.50 260 GLY A O 1
#

Secondary structure (DSSP, 8-state):
--------------------------------------------------------------PPP------------------------------------PPP----------------------------------TTS-HHHHHHHHHHHHHHHHHHHHHSTTT----B-PPPTTS-EEEHHHHHHHS---TTGGGGS-BEEE--TT-TTSPPEEEEEHHHHHHHHHHHHHHHHT--SS-HHHHHHHHHHHHHHHH-